Protein AF-A0A1A8QWK3-F1 (afdb_monomer_lite)

Sequence (275 aa):
VEDLAVSRFWVSVSPICPQGSTRKDQSCSGVQPGQTVHFNITIGQHACSDDGKDNDVVVLVHPVGYNESTVVRVHSKCGCKCRPTGRCNEDVQSPCSSQELRPDHGHLKDLNIDPNRSCRADGWNVDCSSRGVCECGKCVCEQSRLGLIFGKYCEMDDFSCPYNRELLCGGHGVCVSGECVCQEGWTGESCGCPTSPTTCQSPDGFICSGQGKCVCGKCVCDDPQHSGEFCEGCRICQIKREICKNVDCSHSLKGAEHCNITCAQLVGPIEDLSA

Secondary structure (DSSP, 8-state):
---TTGGGEEEEEEEE-TT--BSTTS-B-SPPTT---EEEEEEEE----TT---EEEEEEE--TT-S--EEEEEEE-------TTT--S---S-S---------S---S-----TTGGGS-TT--SGGGGSEEEETTEEEE---SSS-EESTTS-EESS-SPEETTEEGGGSEEEETTEEEEPTTEESTTS-EES-GGGGB-TTS-BGGGSEEEETTEEEESSTTEESTTS-EEHHHHHHHHHTTS-----------------------------

pLDDT: mean 71.94, std 19.48, range [28.83, 94.5]

Foldseek 3Di:
DPDPVPVFKDKDKAKDFPVPADDQRHDHPDDDPPDDIDIDIDMDGPDDDPVQQWDKDWDWADDPPDPDIDIDIDTDHRDDDDDPVPPDVDDPDDADPDPPPDDDDDDDPDDPPPQQPLQADVPGPDGLVVQADQGRSFTDGDDDPQFDQDDRSSQATFRQEDADPNHQLLVAFTRDRRFTDGHPQFDDRSSQAGPDLVLQQDPVRDRLCVQADQTSSFTDGPDPQFDDRSSPDHPVVVVVVVVVVPPDPDDDDDDDDDPPDPPDDPDDDDDDDDD

Radius of gyration: 32.73 Å; chains: 1; bounding box: 78×47×99 Å

InterPro domains:
  IPR013111 Epidermal growth factor-like domain, extracellular [PF07974] (200-231)
  IPR015812 Integrin beta subunit [PTHR10082] (7-267)
  IPR032695 Integrin domain superfamily [SSF69179] (22-84)
  IPR057073 Integrin beta, epidermal growth factor-like domain 2 [PF23105] (116-155)
  IPR057243 Integrins beta, I-EGF domain, conserved site [PS00243] (208-221)

Organism: NCBI:txid451742

Structure (mmCIF, N/CA/C/O backbone):
data_AF-A0A1A8QWK3-F1
#
_entry.id   AF-A0A1A8QWK3-F1
#
loop_
_atom_site.group_PDB
_atom_site.id
_atom_site.type_symbol
_atom_site.label_atom_id
_atom_site.label_alt_id
_atom_site.label_comp_id
_atom_site.label_asym_id
_atom_site.label_entity_id
_atom_site.label_seq_id
_atom_site.pdbx_PDB_ins_code
_atom_site.Cartn_x
_atom_site.Cartn_y
_atom_site.Cartn_z
_atom_site.occupancy
_atom_site.B_iso_or_equiv
_atom_site.auth_seq_id
_atom_site.auth_comp_id
_atom_site.auth_asym_id
_atom_site.auth_atom_id
_atom_site.pdbx_PDB_model_num
ATOM 1 N N . VAL A 1 1 ? -10.747 -22.000 -12.689 1.00 34.78 1 VAL A N 1
ATOM 2 C CA . VAL A 1 1 ? -9.913 -21.109 -13.518 1.00 34.78 1 VAL A CA 1
ATOM 3 C C . VAL A 1 1 ? -9.959 -19.774 -12.817 1.00 34.78 1 VAL A C 1
ATOM 5 O O . VAL A 1 1 ? -10.930 -19.052 -12.983 1.00 34.78 1 VAL A O 1
ATOM 8 N N . GLU A 1 2 ? -9.035 -19.551 -11.885 1.00 36.34 2 GLU A N 1
ATOM 9 C CA . GLU A 1 2 ? -8.863 -18.212 -11.323 1.00 36.34 2 GLU A CA 1
ATOM 10 C C . GLU A 1 2 ? -8.407 -17.328 -12.474 1.00 36.34 2 GLU A C 1
ATOM 12 O O . GLU A 1 2 ? -7.471 -17.663 -13.201 1.00 36.34 2 GLU A O 1
ATOM 17 N N . ASP A 1 3 ? -9.182 -16.287 -12.732 1.00 45.19 3 ASP A N 1
ATOM 18 C CA . ASP A 1 3 ? -8.982 -15.425 -13.878 1.00 45.19 3 ASP A CA 1
ATOM 19 C C . ASP A 1 3 ? -7.687 -14.633 -13.637 1.00 45.19 3 ASP A C 1
ATOM 21 O O . ASP A 1 3 ? -7.650 -13.736 -12.797 1.00 45.19 3 ASP A O 1
ATOM 25 N N . LEU A 1 4 ? -6.599 -15.007 -14.322 1.00 51.69 4 LEU A N 1
ATOM 26 C CA . LEU A 1 4 ? -5.262 -14.389 -14.231 1.00 51.69 4 LEU A CA 1
ATOM 27 C C . LEU A 1 4 ? -5.286 -12.869 -14.492 1.00 51.69 4 LEU A C 1
ATOM 29 O O . LEU A 1 4 ? -4.315 -12.166 -14.223 1.00 51.69 4 LEU A O 1
ATOM 33 N N . ALA A 1 5 ? -6.392 -12.332 -15.015 1.00 54.59 5 ALA A N 1
ATOM 34 C CA . ALA A 1 5 ? -6.620 -10.898 -15.089 1.00 54.59 5 ALA A CA 1
ATOM 35 C C . ALA A 1 5 ? -6.846 -10.260 -13.705 1.00 54.59 5 ALA A C 1
ATOM 37 O O . ALA A 1 5 ? -6.374 -9.150 -13.483 1.00 54.59 5 ALA A O 1
ATOM 38 N N . VAL A 1 6 ? -7.505 -10.940 -12.763 1.00 59.34 6 VAL A N 1
ATOM 39 C CA . VAL A 1 6 ? -7.885 -10.385 -11.449 1.00 59.34 6 VAL A CA 1
ATOM 40 C C . VAL A 1 6 ? -6.666 -10.100 -10.576 1.00 59.34 6 VAL A C 1
ATOM 42 O O . VAL A 1 6 ? -6.682 -9.145 -9.811 1.00 59.34 6 VAL A O 1
ATOM 45 N N . SER A 1 7 ? -5.576 -10.854 -10.725 1.00 64.56 7 SER A N 1
ATOM 46 C CA . SER A 1 7 ? -4.354 -10.613 -9.953 1.00 64.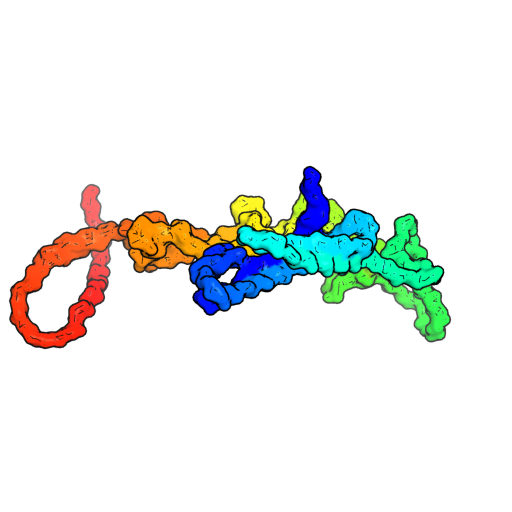56 7 SER A CA 1
ATOM 47 C C . SER A 1 7 ? -3.582 -9.370 -10.396 1.00 64.56 7 SER A C 1
ATOM 49 O O . SER A 1 7 ? -2.762 -8.905 -9.618 1.00 64.56 7 SER A O 1
ATOM 51 N N . ARG A 1 8 ? -3.820 -8.817 -11.599 1.00 79.81 8 ARG A N 1
ATOM 52 C CA . ARG A 1 8 ? -3.094 -7.647 -12.155 1.00 79.81 8 ARG A CA 1
ATOM 53 C C . ARG A 1 8 ? -3.746 -6.300 -11.849 1.00 79.81 8 ARG A C 1
ATOM 55 O O . ARG A 1 8 ? -3.124 -5.250 -12.037 1.00 79.81 8 ARG A O 1
ATOM 62 N N . PHE A 1 9 ? -4.999 -6.329 -11.410 1.00 83.00 9 PHE A N 1
ATOM 63 C CA . PHE A 1 9 ? -5.781 -5.145 -11.092 1.00 83.00 9 PHE A CA 1
ATOM 64 C C . PHE A 1 9 ? -6.227 -5.202 -9.640 1.00 83.00 9 PHE A C 1
ATOM 66 O O . PHE A 1 9 ? -6.522 -6.264 -9.105 1.00 83.00 9 PHE A O 1
ATOM 73 N N . TRP A 1 10 ? -6.317 -4.042 -9.008 1.00 84.31 10 TRP A N 1
ATOM 74 C CA . TRP A 1 10 ? -6.997 -3.897 -7.733 1.00 84.31 10 TRP A CA 1
ATOM 75 C C . TRP A 1 10 ? -8.212 -2.997 -7.924 1.00 84.31 10 TRP A C 1
ATOM 77 O O . TRP A 1 10 ? -8.216 -2.085 -8.756 1.00 84.31 10 TRP A O 1
ATOM 87 N N . VAL A 1 11 ? -9.260 -3.278 -7.158 1.00 84.62 11 VAL A N 1
ATOM 88 C CA . VAL A 1 11 ? -10.509 -2.523 -7.189 1.00 84.62 11 VAL A CA 1
ATOM 89 C C . VAL A 1 11 ? -10.830 -2.097 -5.768 1.00 84.62 11 VAL A C 1
ATOM 91 O O . VAL A 1 11 ? -10.865 -2.928 -4.865 1.00 84.62 11 VAL A O 1
ATOM 94 N N . SER A 1 12 ? -11.074 -0.806 -5.578 1.00 82.56 12 SER A N 1
ATOM 95 C CA . SER A 1 12 ? -11.652 -0.266 -4.351 1.00 82.56 12 SER A CA 1
ATOM 96 C C . SER A 1 12 ? -13.010 0.342 -4.663 1.00 82.56 12 SER A C 1
ATOM 98 O O . SER A 1 12 ? -13.176 1.026 -5.676 1.00 82.56 12 SER A O 1
ATOM 100 N N . VAL A 1 13 ? -13.990 0.061 -3.809 1.00 83.44 13 VAL A N 1
ATOM 101 C CA . VAL A 1 13 ? -15.362 0.550 -3.940 1.00 83.44 13 VAL A CA 1
ATOM 102 C C . VAL A 1 13 ? -15.727 1.262 -2.652 1.00 83.44 13 VAL A C 1
ATOM 104 O O . VAL A 1 13 ? -15.729 0.642 -1.595 1.00 83.44 13 VAL A O 1
ATOM 107 N N . SER A 1 14 ? -16.080 2.539 -2.756 1.00 80.44 14 SER A N 1
ATOM 108 C CA . SER A 1 14 ? -16.503 3.359 -1.623 1.00 80.44 14 SER A CA 1
ATOM 109 C C . SER A 1 14 ? -17.935 3.858 -1.848 1.00 80.44 14 SER A C 1
ATOM 111 O O . SER A 1 14 ? -18.186 4.591 -2.812 1.00 80.44 14 SER A O 1
ATOM 113 N N . PRO A 1 15 ? -18.905 3.474 -1.004 1.00 83.69 15 PRO A N 1
ATOM 114 C CA . PRO A 1 15 ? -20.284 3.913 -1.107 1.00 83.69 15 PRO A CA 1
ATOM 115 C C . PRO A 1 15 ? -20.446 5.339 -0.569 1.00 83.69 15 PRO A C 1
ATOM 117 O O . PRO A 1 15 ? -19.891 5.716 0.460 1.00 83.69 15 PRO A O 1
ATOM 120 N N . ILE A 1 16 ? -21.276 6.123 -1.243 1.00 83.75 16 ILE A N 1
ATOM 121 C CA . ILE A 1 16 ? -21.692 7.465 -0.848 1.00 83.75 16 ILE A CA 1
ATOM 122 C C . ILE A 1 16 ? -23.183 7.381 -0.528 1.00 83.75 16 ILE A C 1
ATOM 124 O O . ILE A 1 16 ? -24.042 7.373 -1.416 1.00 83.75 16 ILE A O 1
ATOM 128 N N . CYS A 1 17 ? -23.475 7.263 0.766 1.00 82.56 17 CYS A N 1
ATOM 129 C CA . CYS A 1 17 ? -24.825 7.061 1.277 1.00 82.56 17 CYS A CA 1
ATOM 130 C C . CYS A 1 17 ? -25.502 8.404 1.608 1.00 82.56 17 CYS A C 1
ATOM 132 O O . CYS A 1 17 ? -24.861 9.282 2.187 1.00 82.56 17 CYS A O 1
ATOM 134 N N . PRO A 1 18 ? -26.812 8.558 1.354 1.00 74.06 18 PRO A N 1
ATOM 135 C CA . PRO A 1 18 ? -27.537 9.817 1.562 1.00 74.06 18 PRO A CA 1
ATOM 136 C C . PRO A 1 18 ? -27.606 10.286 3.028 1.00 74.06 18 PRO A C 1
ATOM 138 O O . PRO A 1 18 ? -27.809 11.469 3.276 1.00 74.06 18 PRO A O 1
ATOM 141 N N . GLN A 1 19 ? -27.438 9.381 3.999 1.00 71.06 19 GLN A N 1
ATOM 142 C CA . GLN A 1 19 ? -27.455 9.682 5.442 1.00 71.06 19 GLN A CA 1
ATOM 143 C C . GLN A 1 19 ? -26.095 9.427 6.119 1.00 71.06 19 GLN A C 1
ATOM 145 O O . GLN A 1 19 ? -26.010 9.426 7.343 1.00 71.06 19 GLN A O 1
ATOM 150 N N . GLY A 1 20 ? -25.037 9.166 5.339 1.00 65.69 20 GLY A N 1
ATOM 151 C CA . GLY A 1 20 ? -23.699 8.851 5.860 1.00 65.69 20 GLY A CA 1
ATOM 152 C C . GLY A 1 20 ? -23.573 7.497 6.576 1.00 65.69 20 GLY A C 1
ATOM 153 O O . GLY A 1 20 ? -22.513 7.195 7.113 1.00 65.69 20 GLY A O 1
ATOM 154 N N . SER A 1 21 ? -24.622 6.667 6.592 1.00 60.34 21 SER A N 1
ATOM 155 C CA . SER A 1 21 ? -24.620 5.349 7.232 1.00 60.34 21 SER A CA 1
ATOM 156 C C . SER A 1 21 ? -23.933 4.293 6.358 1.00 60.34 21 SER A C 1
ATOM 158 O O . SER A 1 21 ? -24.564 3.635 5.525 1.00 60.34 21 SER A O 1
ATOM 160 N N . THR A 1 22 ? -22.632 4.094 6.568 1.00 62.44 22 THR A N 1
ATOM 161 C CA . THR A 1 22 ? -21.882 2.968 5.998 1.00 62.44 22 THR A CA 1
ATOM 162 C C . THR A 1 22 ? -21.789 1.832 7.015 1.00 62.44 22 THR A C 1
ATOM 164 O O . THR A 1 22 ? -21.583 2.038 8.211 1.00 62.44 22 THR A O 1
ATOM 167 N N . ARG A 1 23 ? -21.967 0.589 6.559 1.00 54.66 23 ARG A N 1
ATOM 168 C CA . ARG A 1 23 ? -21.657 -0.598 7.365 1.00 54.66 23 ARG A CA 1
ATOM 169 C C . ARG A 1 23 ? -20.429 -1.243 6.731 1.00 54.66 23 ARG A C 1
ATOM 171 O O . ARG A 1 23 ? -20.568 -1.934 5.726 1.00 54.66 23 ARG A O 1
ATOM 178 N N . LYS A 1 24 ? -19.247 -0.995 7.312 1.00 55.09 24 LYS A N 1
ATOM 179 C CA . LYS A 1 24 ? -17.948 -1.513 6.835 1.00 55.09 24 LYS A CA 1
ATOM 180 C C . LYS A 1 24 ? -17.607 -1.097 5.391 1.00 55.09 24 LYS A C 1
ATOM 182 O O . LYS A 1 24 ? -17.360 -1.968 4.565 1.00 55.09 24 LYS A O 1
ATOM 187 N N . ASP A 1 25 ? -17.720 0.196 5.086 1.00 62.72 25 ASP A N 1
ATOM 188 C CA . ASP A 1 25 ? -17.178 0.892 3.897 1.00 62.72 25 ASP A CA 1
ATOM 189 C C . ASP A 1 25 ? -17.432 0.315 2.488 1.00 62.72 25 ASP A C 1
ATOM 191 O O . ASP A 1 25 ? -16.955 0.863 1.506 1.00 62.72 25 ASP A O 1
ATOM 195 N N . GLN A 1 26 ? -18.273 -0.714 2.340 1.00 66.00 26 GLN A N 1
ATOM 196 C CA . GLN A 1 26 ? -18.646 -1.312 1.047 1.00 66.00 26 GLN A CA 1
ATOM 197 C C . GLN A 1 26 ? -20.165 -1.347 0.810 1.00 66.00 26 GLN A C 1
ATOM 199 O O . GLN A 1 26 ? -20.623 -1.754 -0.256 1.00 66.00 26 GLN A O 1
ATOM 204 N N . SER A 1 27 ? -20.982 -0.935 1.790 1.00 74.19 27 SER A N 1
ATOM 205 C CA . SER A 1 27 ? -22.446 -0.946 1.664 1.00 74.19 27 SER A CA 1
ATOM 206 C C . SER A 1 27 ? -23.142 0.162 2.462 1.00 74.19 27 SER A C 1
ATOM 208 O O . SER A 1 27 ? -22.683 0.555 3.539 1.00 74.19 27 SER A O 1
ATOM 210 N N . CYS A 1 28 ? -24.282 0.632 1.944 1.00 78.69 28 CYS A N 1
ATOM 211 C CA . CYS A 1 28 ? -25.190 1.549 2.637 1.00 78.69 28 CYS A CA 1
ATOM 212 C C . CYS A 1 28 ? -26.298 0.779 3.361 1.00 78.69 28 CYS A C 1
ATOM 214 O O . CYS A 1 28 ? -26.878 -0.152 2.800 1.00 78.69 28 CYS A O 1
ATOM 216 N N . SER A 1 29 ? -26.644 1.199 4.579 1.00 79.62 29 SER A N 1
ATOM 217 C CA . SER A 1 29 ? -27.769 0.645 5.343 1.00 79.62 29 SER A CA 1
ATOM 218 C C . SER A 1 29 ? -28.874 1.685 5.555 1.00 79.62 29 SER A C 1
ATOM 220 O O . SER A 1 29 ? -28.605 2.881 5.650 1.00 79.62 29 SER A O 1
ATOM 222 N N . GLY A 1 30 ? -30.131 1.227 5.625 1.00 77.25 30 GLY A N 1
ATOM 223 C CA . GLY A 1 30 ? -31.287 2.087 5.929 1.00 77.25 30 GLY A CA 1
ATOM 224 C C . GLY A 1 30 ? -31.838 2.911 4.757 1.00 77.25 30 GLY A C 1
ATOM 225 O O . GLY A 1 30 ? -32.648 3.808 4.984 1.00 77.25 30 GLY A O 1
ATOM 226 N N . VAL A 1 31 ? -31.431 2.602 3.521 1.00 80.56 31 VAL A N 1
ATOM 227 C CA . VAL A 1 31 ? -31.876 3.300 2.304 1.00 80.56 31 VAL A CA 1
ATOM 228 C C . VAL A 1 31 ? -33.383 3.107 2.095 1.00 80.56 31 VAL A C 1
ATOM 230 O O . VAL A 1 31 ? -33.872 1.980 2.036 1.00 80.56 31 VAL A O 1
ATOM 233 N N . GLN A 1 32 ? -34.117 4.214 1.993 1.00 83.88 32 GLN A N 1
ATOM 234 C CA . GLN A 1 32 ? -35.563 4.249 1.767 1.00 83.88 32 GLN A CA 1
ATOM 235 C C . GLN A 1 32 ? -35.899 4.295 0.264 1.00 83.88 32 GLN A C 1
ATOM 237 O O . GLN A 1 32 ? -35.086 4.776 -0.532 1.00 83.88 32 GLN A O 1
ATOM 242 N N . PRO A 1 33 ? -37.104 3.858 -0.153 1.00 82.06 33 PRO A N 1
ATOM 243 C CA . PRO A 1 33 ? -37.553 3.986 -1.539 1.00 82.06 33 PRO A CA 1
ATOM 244 C C . PRO A 1 33 ? -37.475 5.439 -2.037 1.00 82.06 33 PRO A C 1
ATOM 246 O O . PRO A 1 33 ? -37.944 6.356 -1.366 1.00 82.06 33 PRO A O 1
ATOM 249 N N . GLY A 1 34 ? -36.884 5.649 -3.217 1.00 81.94 34 GLY A N 1
ATOM 250 C CA . GLY A 1 34 ? -36.697 6.977 -3.821 1.00 81.94 34 GLY A CA 1
ATOM 251 C C . GLY A 1 34 ? -35.397 7.695 -3.435 1.00 81.94 34 GLY A C 1
ATOM 252 O O . GLY A 1 34 ? -35.139 8.781 -3.947 1.00 81.94 34 GLY A O 1
ATOM 253 N N . GLN A 1 35 ? -34.565 7.106 -2.570 1.00 83.75 35 GLN A N 1
ATOM 254 C CA . GLN A 1 35 ? -33.219 7.605 -2.288 1.00 83.75 35 GLN A CA 1
ATOM 255 C C . GLN A 1 35 ? -32.187 7.022 -3.263 1.00 83.75 35 GLN A C 1
ATOM 257 O O . GLN A 1 35 ? -32.230 5.838 -3.592 1.00 83.75 35 GLN A O 1
ATOM 262 N N . THR A 1 36 ? -31.222 7.847 -3.674 1.00 83.06 36 THR A N 1
ATOM 263 C CA . THR A 1 36 ? -30.118 7.442 -4.556 1.00 83.06 36 THR A CA 1
ATOM 264 C C . THR A 1 36 ? -28.851 7.196 -3.744 1.00 83.06 36 THR A C 1
ATOM 266 O O . THR A 1 36 ? -28.500 7.989 -2.870 1.00 83.06 36 THR A O 1
ATOM 269 N N . VAL A 1 37 ? -28.150 6.108 -4.057 1.00 83.94 37 VAL A N 1
ATOM 270 C CA . VAL A 1 37 ? -26.817 5.791 -3.531 1.00 83.94 37 VAL A CA 1
ATOM 271 C C . VAL A 1 37 ? -25.815 5.910 -4.670 1.00 83.94 37 VAL A C 1
ATOM 273 O O . VAL A 1 37 ? -26.069 5.412 -5.766 1.00 83.94 37 VAL A O 1
ATOM 276 N N . HIS A 1 38 ? -24.675 6.546 -4.411 1.00 84.88 38 HIS A N 1
ATOM 277 C CA . HIS A 1 38 ? -23.567 6.595 -5.363 1.00 84.88 38 HIS A CA 1
ATOM 278 C C . HIS A 1 38 ? -22.435 5.680 -4.898 1.00 84.88 38 HIS A C 1
ATOM 280 O O . HIS A 1 38 ? -22.271 5.448 -3.705 1.00 84.88 38 HIS A O 1
ATOM 286 N N . PHE A 1 39 ? -21.646 5.165 -5.834 1.00 83.88 39 PHE A N 1
ATOM 287 C CA . PHE A 1 39 ? -20.463 4.363 -5.535 1.00 83.88 39 PHE A CA 1
ATOM 288 C C . PHE A 1 39 ? -19.277 4.963 -6.281 1.00 83.88 39 PHE A C 1
ATOM 290 O O . PHE A 1 39 ? -19.326 5.110 -7.502 1.00 83.88 39 PHE A O 1
ATOM 297 N N . ASN A 1 40 ? -18.216 5.296 -5.552 1.00 83.88 40 ASN A N 1
ATOM 298 C CA . ASN A 1 40 ? -16.922 5.602 -6.140 1.00 83.88 40 ASN A CA 1
ATOM 299 C C . ASN A 1 40 ? -16.179 4.291 -6.354 1.00 83.88 40 ASN A C 1
ATOM 301 O O . ASN A 1 40 ? -15.945 3.548 -5.406 1.00 83.88 40 ASN A O 1
ATOM 305 N N . ILE A 1 41 ? -15.826 4.009 -7.603 1.00 85.56 41 ILE A N 1
ATOM 306 C CA . ILE A 1 41 ? -15.111 2.794 -7.980 1.00 85.56 41 ILE A CA 1
ATOM 307 C C . ILE A 1 41 ? -13.751 3.218 -8.516 1.00 85.56 41 ILE A C 1
ATOM 309 O O . ILE A 1 41 ? -13.666 3.878 -9.551 1.00 85.56 41 ILE A O 1
ATOM 313 N N . THR A 1 42 ? -12.698 2.831 -7.807 1.00 82.75 42 THR A N 1
ATOM 314 C CA . THR A 1 42 ? -11.310 3.078 -8.193 1.00 82.75 42 THR A CA 1
ATOM 315 C C . THR A 1 42 ? -10.709 1.773 -8.678 1.00 82.75 42 THR A C 1
ATOM 317 O O . THR A 1 42 ? -10.694 0.784 -7.947 1.00 82.75 42 THR A O 1
ATOM 320 N N . ILE A 1 43 ? -10.221 1.767 -9.915 1.00 87.06 43 ILE A N 1
ATOM 321 C CA . ILE A 1 43 ? -9.585 0.605 -10.534 1.00 87.06 43 ILE A CA 1
ATOM 322 C C . ILE A 1 43 ? -8.136 0.982 -10.812 1.00 87.06 43 ILE A C 1
ATOM 324 O O . ILE A 1 43 ? -7.881 1.938 -11.546 1.00 87.06 43 ILE A O 1
ATOM 328 N N . GLY A 1 44 ? -7.198 0.243 -10.231 1.00 84.56 44 GLY A N 1
ATOM 329 C CA . GLY A 1 44 ? -5.772 0.414 -10.479 1.00 84.56 44 GLY A CA 1
ATOM 330 C C . GLY A 1 44 ? -5.162 -0.833 -11.104 1.00 84.56 44 GLY A C 1
ATOM 331 O O . GLY A 1 44 ? -5.575 -1.953 -10.816 1.00 84.56 44 GLY A O 1
ATOM 332 N N . GLN A 1 45 ? -4.170 -0.636 -11.966 1.00 85.44 45 GLN A N 1
ATOM 333 C CA . GLN A 1 45 ? -3.381 -1.700 -12.581 1.00 85.44 45 GLN A CA 1
ATOM 334 C C . GLN A 1 45 ? -1.971 -1.646 -11.998 1.00 85.44 45 GLN A C 1
ATOM 336 O O . GLN A 1 45 ? -1.333 -0.599 -12.079 1.00 85.44 45 GLN A O 1
ATOM 341 N N . HIS A 1 46 ? -1.482 -2.745 -11.424 1.00 81.81 46 HIS A N 1
ATOM 342 C CA . HIS A 1 46 ? -0.108 -2.802 -10.901 1.00 81.81 46 HIS A CA 1
ATOM 343 C C . HIS A 1 46 ? 0.850 -3.576 -11.817 1.00 81.81 46 HIS A C 1
ATOM 345 O O . HIS A 1 46 ? 2.053 -3.344 -11.758 1.00 81.81 46 HIS A O 1
ATOM 351 N N . ALA A 1 47 ? 0.326 -4.410 -12.725 1.00 76.62 47 ALA A N 1
ATOM 352 C CA . ALA A 1 47 ? 1.131 -5.179 -13.672 1.00 76.62 47 ALA A CA 1
ATOM 353 C C . ALA A 1 47 ? 0.503 -5.269 -15.076 1.00 76.62 47 ALA A C 1
ATOM 355 O O . ALA A 1 47 ? -0.721 -5.297 -15.262 1.00 76.62 47 ALA A O 1
ATOM 356 N N . CYS A 1 48 ? 1.360 -5.339 -16.093 1.00 80.31 48 CYS A N 1
ATOM 357 C CA . CYS A 1 48 ? 0.974 -5.651 -17.469 1.00 80.31 48 CYS A CA 1
ATOM 358 C C . CYS A 1 48 ? 0.765 -7.160 -17.661 1.00 80.31 48 CYS A C 1
ATOM 360 O O . CYS A 1 48 ? 1.153 -7.960 -16.818 1.00 80.31 48 CYS A O 1
ATOM 362 N N . SER A 1 49 ? 0.084 -7.549 -18.742 1.00 73.12 49 SER A N 1
ATOM 363 C CA . SER A 1 49 ? -0.035 -8.967 -19.115 1.00 73.12 49 SER A CA 1
ATOM 364 C C . SER A 1 49 ? 1.341 -9.536 -19.461 1.00 73.12 49 SER A C 1
ATOM 366 O O . SER A 1 49 ? 2.164 -8.791 -19.992 1.00 73.12 49 SER A O 1
ATOM 368 N N . ASP A 1 50 ? 1.554 -10.837 -19.255 1.00 68.06 50 ASP A N 1
ATOM 369 C CA . ASP A 1 50 ? 2.839 -11.509 -19.525 1.00 68.06 50 ASP A CA 1
ATOM 370 C C . ASP A 1 50 ? 3.337 -11.312 -20.969 1.00 68.06 50 ASP A C 1
ATOM 372 O O . ASP A 1 50 ? 4.535 -11.255 -21.223 1.00 68.06 50 ASP A O 1
ATOM 376 N N . ASP A 1 51 ? 2.416 -11.115 -21.918 1.00 67.25 51 ASP A N 1
ATOM 377 C CA . ASP A 1 51 ? 2.733 -10.850 -23.325 1.00 67.25 51 ASP A CA 1
ATOM 378 C C . ASP A 1 51 ? 3.182 -9.403 -23.616 1.00 67.25 51 ASP A C 1
ATOM 380 O O . ASP A 1 51 ? 3.442 -9.066 -24.772 1.00 67.25 51 ASP A O 1
ATOM 384 N N . GLY A 1 52 ? 3.187 -8.508 -22.619 1.00 64.88 52 GLY A N 1
ATOM 385 C CA . GLY A 1 52 ? 3.610 -7.102 -22.736 1.00 64.88 52 GLY A CA 1
ATOM 386 C C . GLY A 1 52 ? 2.766 -6.230 -23.678 1.00 64.88 52 GLY A C 1
ATOM 387 O O . GLY A 1 52 ? 3.067 -5.057 -23.896 1.00 64.88 52 GLY A O 1
ATOM 388 N N . LYS A 1 53 ? 1.700 -6.783 -24.262 1.00 72.56 53 LYS A N 1
ATOM 389 C CA . LYS A 1 53 ? 0.845 -6.104 -25.239 1.00 72.56 53 LYS A CA 1
ATOM 390 C C . LYS A 1 53 ? -0.252 -5.295 -24.568 1.00 72.56 53 LYS A C 1
ATOM 392 O O . LYS A 1 53 ? -0.721 -5.628 -23.481 1.00 72.56 53 LYS A O 1
ATOM 397 N N . ASP A 1 54 ? -0.694 -4.262 -25.282 1.00 80.44 54 ASP A N 1
ATOM 398 C CA . ASP A 1 54 ? -1.948 -3.584 -24.977 1.00 80.44 54 ASP A CA 1
ATOM 399 C C . ASP A 1 54 ? -3.083 -4.606 -24.947 1.00 80.44 54 ASP A C 1
ATOM 401 O O . ASP A 1 54 ? -3.254 -5.388 -25.888 1.00 80.44 54 ASP A O 1
ATOM 405 N N . ASN A 1 55 ? -3.873 -4.575 -23.885 1.00 81.56 55 ASN A N 1
ATOM 406 C CA . ASN A 1 55 ? -5.069 -5.383 -23.767 1.00 81.56 55 ASN A CA 1
ATOM 407 C C . ASN A 1 55 ? -6.203 -4.582 -23.141 1.00 81.56 55 ASN A C 1
ATOM 409 O O . ASN A 1 55 ? -5.996 -3.670 -22.345 1.00 81.56 55 ASN A O 1
ATOM 413 N N . ASP A 1 56 ? -7.419 -4.946 -23.519 1.00 81.31 56 ASP A N 1
ATOM 414 C CA . ASP A 1 56 ? -8.621 -4.338 -22.980 1.00 81.31 56 ASP A CA 1
ATOM 415 C C . ASP A 1 56 ? -9.237 -5.312 -21.984 1.00 81.31 56 ASP A C 1
ATOM 417 O O . ASP A 1 56 ? -9.482 -6.476 -22.309 1.00 81.31 56 ASP A O 1
ATOM 421 N N . VAL A 1 57 ? -9.486 -4.835 -20.770 1.00 82.19 57 VAL A N 1
ATOM 422 C CA . VAL A 1 57 ? -10.140 -5.605 -19.713 1.00 82.19 57 VAL A CA 1
ATOM 423 C C . VAL A 1 57 ? -11.507 -4.998 -19.443 1.00 82.19 57 VAL A C 1
ATOM 425 O O . VAL A 1 57 ? -11.684 -3.779 -19.433 1.00 82.19 57 VAL A O 1
ATOM 428 N N . VAL A 1 58 ? -12.500 -5.860 -19.249 1.00 81.69 58 VAL A N 1
ATOM 429 C CA . VAL A 1 58 ? -13.874 -5.452 -18.969 1.00 81.69 58 VAL A CA 1
ATOM 430 C C . VAL A 1 58 ? -14.205 -5.813 -17.531 1.00 81.69 58 VAL A C 1
ATOM 432 O O . VAL A 1 58 ? -14.182 -6.984 -17.165 1.00 81.69 58 VAL A O 1
ATOM 435 N N . VAL A 1 59 ? -14.536 -4.807 -16.728 1.00 83.50 59 VAL A N 1
ATOM 436 C CA . VAL A 1 59 ? -14.985 -4.975 -15.347 1.00 83.50 59 VAL A CA 1
ATOM 437 C C . VAL A 1 59 ? -16.501 -4.826 -15.317 1.00 83.50 59 VAL A C 1
ATOM 439 O O . VAL A 1 59 ? -17.044 -3.793 -15.716 1.00 83.50 59 VAL A O 1
ATOM 442 N N . LEU A 1 60 ? -17.189 -5.875 -14.869 1.00 78.44 60 LEU A N 1
ATOM 443 C CA . LEU A 1 60 ? -18.635 -5.866 -14.687 1.00 78.44 60 LEU A CA 1
ATOM 444 C C . LEU A 1 60 ? -18.956 -5.505 -13.236 1.00 78.44 60 LEU A C 1
ATOM 446 O O . LEU A 1 60 ? -18.540 -6.201 -12.314 1.00 78.44 60 LEU A O 1
ATOM 450 N N . VAL A 1 61 ? -19.718 -4.435 -13.041 1.00 82.88 61 VAL A N 1
ATOM 451 C CA . VAL A 1 61 ? -20.174 -3.992 -11.724 1.00 82.88 61 VAL A CA 1
ATOM 452 C C . VAL A 1 61 ? -21.666 -4.265 -11.621 1.00 82.88 61 VAL A C 1
ATOM 454 O O . VAL A 1 61 ? -22.458 -3.666 -12.349 1.00 82.88 61 VAL A O 1
ATOM 457 N N . HIS A 1 62 ? -22.052 -5.156 -10.712 1.00 80.81 62 HIS A N 1
ATOM 458 C CA . HIS A 1 62 ? -23.449 -5.495 -10.459 1.00 80.81 62 HIS A CA 1
ATOM 459 C C . HIS A 1 62 ? -23.809 -5.223 -8.986 1.00 80.81 62 HIS A C 1
ATOM 461 O O . HIS A 1 62 ? -23.152 -5.748 -8.082 1.00 80.81 62 HIS A O 1
ATOM 467 N N . PRO A 1 63 ? -24.848 -4.422 -8.699 1.00 76.75 63 PRO A N 1
ATOM 468 C CA . PRO A 1 63 ? -25.358 -4.289 -7.344 1.00 76.75 63 PRO A CA 1
ATOM 469 C C . PRO A 1 63 ? -26.016 -5.602 -6.911 1.00 76.75 63 PRO A C 1
ATOM 471 O O . PRO A 1 63 ? -26.813 -6.190 -7.643 1.00 76.75 63 PRO A O 1
ATOM 474 N N . VAL A 1 64 ? -25.718 -6.065 -5.699 1.00 76.81 64 VAL A N 1
ATOM 475 C CA . VAL A 1 64 ? -26.357 -7.268 -5.151 1.00 76.81 64 VAL A CA 1
ATOM 476 C C . VAL A 1 64 ? -27.861 -7.019 -4.995 1.00 76.81 64 VAL A C 1
ATOM 478 O O . VAL A 1 64 ? -28.271 -6.054 -4.354 1.00 76.81 64 VAL A O 1
ATOM 481 N N . GLY A 1 65 ? -28.683 -7.898 -5.574 1.00 71.31 65 GLY A N 1
ATOM 482 C CA . GLY A 1 65 ? -30.147 -7.805 -5.513 1.00 71.31 65 GLY A CA 1
ATOM 483 C C . GLY A 1 65 ? -30.802 -7.024 -6.657 1.00 71.31 65 GLY A C 1
ATOM 484 O O . GLY A 1 65 ? -32.026 -6.929 -6.682 1.00 71.31 65 GLY A O 1
ATOM 485 N N . TYR A 1 66 ? -30.020 -6.520 -7.615 1.00 75.31 66 TYR A N 1
ATOM 486 C CA . TYR A 1 66 ? -30.515 -5.907 -8.848 1.00 75.31 66 TYR A CA 1
ATOM 487 C C . TYR A 1 66 ? -30.060 -6.720 -10.064 1.00 75.31 66 TYR A C 1
ATOM 489 O O . TYR A 1 66 ? -29.037 -7.399 -10.031 1.00 75.31 66 TYR A O 1
ATOM 497 N N . ASN A 1 67 ? -30.844 -6.669 -11.139 1.00 75.25 67 ASN A N 1
ATOM 498 C CA . ASN A 1 67 ? -30.525 -7.317 -12.416 1.00 75.25 67 ASN A CA 1
ATOM 499 C C . ASN A 1 67 ? -29.790 -6.385 -13.394 1.00 75.25 67 ASN A C 1
ATOM 501 O O . ASN A 1 67 ? -29.392 -6.818 -14.473 1.00 75.25 67 ASN A O 1
ATOM 505 N N . GLU A 1 68 ? -29.626 -5.114 -13.033 1.00 75.44 68 GLU A N 1
ATOM 506 C CA . GLU A 1 68 ? -28.876 -4.137 -13.812 1.00 75.44 68 GLU A CA 1
ATOM 507 C C . GLU A 1 68 ? -27.375 -4.275 -13.545 1.00 75.44 68 GLU A C 1
ATOM 509 O O . GLU A 1 68 ? -26.934 -4.650 -12.458 1.00 75.44 68 GLU A O 1
ATOM 514 N N . SER A 1 69 ? -26.559 -4.001 -14.558 1.00 78.50 69 SER A N 1
ATOM 515 C CA . SER A 1 69 ? -25.103 -4.080 -14.457 1.00 78.50 69 SER A CA 1
ATOM 516 C C . SER A 1 69 ? -24.460 -2.969 -15.266 1.00 78.50 69 SER A C 1
ATOM 518 O O . SER A 1 69 ? -24.902 -2.649 -16.370 1.00 78.50 69 SER A O 1
ATOM 520 N N . THR A 1 70 ? -23.380 -2.418 -14.728 1.00 79.88 70 THR A N 1
ATOM 521 C CA . THR A 1 70 ? -22.564 -1.402 -15.387 1.00 79.88 70 THR A CA 1
ATOM 522 C C . THR A 1 70 ? -21.276 -2.036 -15.887 1.00 79.88 70 THR A C 1
ATOM 524 O O . THR A 1 70 ? -20.634 -2.816 -15.185 1.00 79.88 70 THR A O 1
ATOM 527 N N . VAL A 1 71 ? -20.884 -1.691 -17.111 1.00 82.44 71 VAL A N 1
ATOM 528 C CA . VAL A 1 71 ? -19.674 -2.205 -17.757 1.00 82.44 71 VAL A CA 1
ATOM 529 C C . VAL A 1 71 ? -18.609 -1.115 -17.762 1.00 82.44 71 VAL A C 1
ATOM 531 O O . VAL A 1 71 ? -18.803 -0.071 -18.384 1.00 82.44 71 VAL A O 1
ATOM 534 N N . VAL A 1 72 ? -17.467 -1.367 -17.127 1.00 83.81 72 VAL A N 1
ATOM 535 C CA . VAL A 1 72 ? -16.295 -0.486 -17.176 1.00 83.81 72 VAL A CA 1
ATOM 536 C C . VAL A 1 72 ? -15.251 -1.109 -18.099 1.00 83.81 72 VAL A C 1
ATOM 538 O O . VAL A 1 72 ? -14.788 -2.223 -17.867 1.00 83.81 72 VAL A O 1
ATOM 541 N N . ARG A 1 73 ? -14.891 -0.402 -19.175 1.00 83.56 73 ARG A N 1
ATOM 542 C CA . ARG A 1 73 ? -13.849 -0.833 -20.119 1.00 83.56 73 ARG A CA 1
ATOM 543 C C . ARG A 1 73 ? -12.533 -0.156 -19.761 1.00 83.56 73 ARG A C 1
ATOM 545 O O . ARG A 1 73 ? -12.442 1.067 -19.807 1.00 83.56 73 ARG A O 1
ATOM 552 N N . VAL A 1 74 ? -11.534 -0.956 -19.413 1.00 85.69 74 VAL A N 1
ATOM 553 C CA . VAL A 1 74 ? -10.193 -0.501 -19.046 1.00 85.69 74 VAL A CA 1
ATOM 554 C C . VAL A 1 74 ? -9.244 -0.836 -20.188 1.00 85.69 74 VAL A C 1
ATOM 556 O O . VAL A 1 74 ? -9.064 -2.000 -20.532 1.00 85.69 74 VAL A O 1
ATOM 559 N N . HIS A 1 75 ? -8.650 0.196 -20.783 1.00 86.38 75 HIS A N 1
ATOM 560 C CA . HIS A 1 75 ? -7.658 0.056 -21.846 1.00 86.38 75 HIS A CA 1
ATOM 561 C C . HIS A 1 75 ? -6.257 0.070 -21.237 1.00 86.38 75 HIS A C 1
ATOM 563 O O . HIS A 1 75 ? -5.738 1.137 -20.902 1.00 86.38 75 HIS A O 1
ATOM 569 N N . SER A 1 76 ? -5.633 -1.097 -21.106 1.00 82.69 76 SER A N 1
ATOM 570 C CA . SER A 1 76 ? -4.268 -1.202 -20.600 1.00 82.69 76 SER A CA 1
ATOM 571 C C . SER A 1 76 ? -3.278 -0.908 -21.718 1.00 82.69 76 SER A C 1
ATOM 573 O O . SER A 1 76 ? -3.230 -1.595 -22.740 1.00 82.69 76 SER A O 1
ATOM 575 N N . LYS A 1 77 ? -2.487 0.148 -21.522 1.00 81.12 77 LYS A N 1
ATOM 576 C CA . LYS A 1 77 ? -1.414 0.556 -22.429 1.00 81.12 77 LYS A CA 1
ATOM 577 C C . LYS A 1 77 ? -0.079 0.064 -21.898 1.00 81.12 77 LYS A C 1
ATOM 579 O O . LYS A 1 77 ? 0.527 0.708 -21.052 1.00 81.12 77 LYS A O 1
ATOM 584 N N . CYS A 1 78 ? 0.337 -1.090 -22.399 1.00 79.38 78 CYS A N 1
ATOM 585 C CA . CYS A 1 78 ? 1.578 -1.761 -22.022 1.00 79.38 78 CYS A CA 1
ATOM 586 C C . CYS A 1 78 ? 2.588 -1.773 -23.177 1.00 79.38 78 CYS A C 1
ATOM 588 O O . CYS A 1 78 ? 3.793 -1.748 -22.949 1.00 79.38 78 CYS A O 1
ATOM 590 N N . GLY A 1 79 ? 2.102 -1.755 -24.422 1.00 68.44 79 GLY A N 1
ATOM 591 C CA . GLY A 1 79 ? 2.932 -1.769 -25.614 1.00 68.44 79 GLY A CA 1
ATOM 592 C C . GLY A 1 79 ? 3.462 -0.382 -25.980 1.00 68.44 79 GLY A C 1
ATOM 593 O O . GLY A 1 79 ? 2.719 0.596 -26.084 1.00 68.44 79 GLY A O 1
ATOM 594 N N . CYS A 1 80 ? 4.755 -0.307 -26.280 1.00 65.06 80 CYS A N 1
ATOM 595 C CA . CYS A 1 80 ? 5.376 0.881 -26.857 1.00 65.06 80 CYS A CA 1
ATOM 596 C C . CYS A 1 80 ? 5.189 0.895 -28.386 1.00 65.06 80 CYS A C 1
ATOM 598 O O . CYS A 1 80 ? 5.501 -0.076 -29.072 1.00 65.06 80 CYS A O 1
ATOM 600 N N . LYS A 1 81 ? 4.708 2.008 -28.960 1.00 61.66 81 LYS A N 1
ATOM 601 C CA . LYS A 1 81 ? 4.645 2.190 -30.423 1.00 61.66 81 LYS A CA 1
ATOM 602 C C . LYS A 1 81 ? 5.969 2.741 -30.940 1.00 61.66 81 LYS A C 1
ATOM 604 O O . LYS A 1 81 ? 6.298 3.894 -30.673 1.00 61.66 81 LYS A O 1
ATOM 609 N N . CYS A 1 82 ? 6.693 1.959 -31.729 1.00 58.50 82 CYS A N 1
ATOM 610 C CA . CYS A 1 82 ? 7.968 2.384 -32.305 1.00 58.50 82 CYS A CA 1
ATOM 611 C C . CYS A 1 82 ? 7.836 2.744 -33.786 1.00 58.50 82 CYS A C 1
ATOM 613 O O . CYS A 1 82 ? 6.962 2.246 -34.496 1.00 58.50 82 CYS A O 1
ATOM 615 N N . ARG A 1 83 ? 8.716 3.628 -34.266 1.00 46.06 83 ARG A N 1
ATOM 616 C CA . ARG A 1 83 ? 8.740 4.082 -35.667 1.00 46.06 83 ARG A CA 1
ATOM 617 C C . ARG A 1 83 ? 9.265 2.977 -36.611 1.00 46.06 83 ARG A C 1
ATOM 619 O O . ARG A 1 83 ? 10.066 2.156 -36.168 1.00 46.06 83 ARG A O 1
ATOM 626 N N . PRO A 1 84 ? 8.949 3.019 -37.927 1.00 49.09 84 PRO A N 1
ATOM 627 C CA . PRO A 1 84 ? 9.397 2.033 -38.926 1.00 49.09 84 PRO A CA 1
ATOM 628 C C . PRO A 1 84 ? 10.920 1.933 -39.099 1.00 49.09 84 PRO A C 1
ATOM 630 O O . PRO A 1 84 ? 11.403 1.022 -39.755 1.00 49.09 84 PRO A O 1
ATOM 633 N N . THR A 1 85 ? 11.685 2.859 -38.517 1.00 50.25 85 THR A N 1
ATOM 634 C CA . THR A 1 85 ? 13.153 2.819 -38.461 1.00 50.25 85 THR A CA 1
ATOM 635 C C . THR A 1 85 ? 13.697 1.872 -37.385 1.00 50.25 85 THR A C 1
ATOM 637 O O . THR A 1 85 ? 14.885 1.934 -37.095 1.00 50.25 85 THR A O 1
ATOM 640 N N . GLY A 1 86 ? 12.855 1.035 -36.764 1.00 47.69 86 GLY A N 1
AT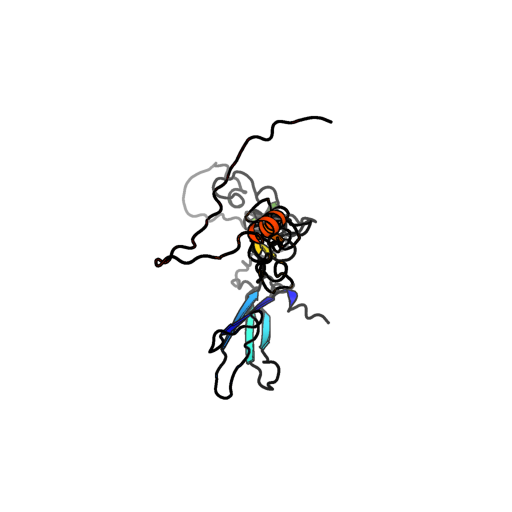OM 641 C CA . GLY A 1 86 ? 13.312 -0.056 -35.900 1.00 47.69 86 GLY A CA 1
ATOM 642 C C . GLY A 1 86 ? 14.072 0.408 -34.658 1.00 47.69 86 GLY A C 1
ATOM 643 O O . GLY A 1 86 ? 15.096 -0.160 -34.317 1.00 47.69 86 GLY A O 1
ATOM 644 N N . ARG A 1 87 ? 13.601 1.460 -33.981 1.00 46.41 87 ARG A N 1
ATOM 645 C CA . ARG A 1 87 ? 14.038 1.753 -32.607 1.00 46.41 87 ARG A CA 1
ATOM 646 C C . ARG A 1 87 ? 12.867 1.533 -31.660 1.00 46.41 87 ARG A C 1
ATOM 648 O O . ARG A 1 87 ? 12.206 2.483 -31.248 1.00 46.41 87 ARG A O 1
ATOM 655 N N . CYS A 1 88 ? 12.580 0.259 -31.409 1.00 47.12 88 CYS A N 1
ATOM 656 C CA . CYS A 1 88 ? 11.947 -0.195 -30.177 1.00 47.12 88 CYS A CA 1
ATOM 657 C C . CYS A 1 88 ? 13.063 -0.597 -29.232 1.00 47.12 88 CYS A C 1
ATOM 659 O O . CYS A 1 88 ? 13.918 -1.378 -29.623 1.00 47.12 88 CYS A O 1
ATOM 661 N N . ASN A 1 89 ? 13.069 -0.076 -28.010 1.00 50.78 89 ASN A N 1
ATOM 662 C CA . ASN A 1 89 ? 14.085 -0.432 -27.027 1.00 50.78 89 ASN A CA 1
ATOM 663 C C . ASN A 1 89 ? 13.679 -1.713 -26.279 1.00 50.78 89 ASN A C 1
ATOM 665 O O . ASN A 1 89 ? 13.471 -1.685 -25.074 1.00 50.78 89 ASN A O 1
ATOM 669 N N . GLU A 1 90 ? 13.500 -2.789 -27.038 1.00 59.19 90 GLU A N 1
ATOM 670 C CA . GLU A 1 90 ? 13.269 -4.167 -26.596 1.00 59.19 90 GLU A CA 1
ATOM 671 C C . GLU A 1 90 ? 13.874 -5.050 -27.699 1.00 59.19 90 GLU A C 1
ATOM 673 O O . GLU A 1 90 ? 13.163 -5.525 -28.580 1.00 59.19 90 GLU A O 1
ATOM 678 N N . ASP A 1 91 ? 15.200 -5.190 -27.718 1.00 43.25 91 ASP A N 1
ATOM 679 C CA . ASP A 1 91 ? 15.861 -6.187 -28.560 1.00 43.25 91 ASP A CA 1
ATOM 680 C C . ASP A 1 91 ? 16.688 -7.111 -27.672 1.00 43.25 91 ASP A C 1
ATOM 682 O O . ASP A 1 91 ? 17.720 -6.740 -27.106 1.00 43.25 91 ASP A O 1
ATOM 686 N N . VAL A 1 92 ? 16.210 -8.351 -27.574 1.00 48.91 92 VAL A N 1
ATOM 687 C CA . VAL A 1 92 ? 16.979 -9.503 -27.113 1.00 48.91 92 VAL A CA 1
ATOM 688 C C . VAL A 1 92 ? 18.010 -9.820 -28.191 1.00 48.91 92 VAL A C 1
ATOM 690 O O . VAL A 1 92 ? 17.811 -10.686 -29.033 1.00 48.91 92 VAL A O 1
ATOM 693 N N . GLN A 1 93 ? 19.121 -9.089 -28.149 1.00 47.19 93 GLN A N 1
ATOM 694 C CA . GLN A 1 93 ? 20.449 -9.586 -28.490 1.00 47.19 93 GLN A CA 1
ATOM 695 C C . GLN A 1 93 ? 21.479 -8.616 -27.884 1.00 47.19 93 GLN A C 1
ATOM 697 O O . GLN A 1 93 ? 21.877 -7.633 -28.508 1.00 47.19 93 GLN A O 1
ATOM 702 N N . SER A 1 94 ? 21.900 -8.837 -26.637 1.00 45.31 94 SER A N 1
ATOM 703 C CA . SER A 1 94 ? 23.020 -8.080 -26.052 1.00 45.31 94 SER A CA 1
ATOM 704 C C . SER A 1 94 ? 24.281 -8.289 -26.917 1.00 45.31 94 SER A C 1
ATOM 706 O O . SER A 1 94 ? 24.439 -9.392 -27.450 1.00 45.31 94 SER A O 1
ATOM 708 N N . PRO A 1 95 ? 25.212 -7.317 -27.059 1.00 46.69 95 PRO A N 1
ATOM 709 C CA . PRO A 1 95 ? 25.437 -6.142 -26.215 1.00 46.69 95 PRO A CA 1
ATOM 710 C C . PRO A 1 95 ? 25.506 -4.816 -27.015 1.00 46.69 95 PRO A C 1
ATOM 712 O O . PRO A 1 95 ? 26.345 -4.629 -27.891 1.00 46.69 95 PRO A O 1
ATOM 715 N N . CYS A 1 96 ? 24.641 -3.860 -26.676 1.00 46.50 96 CYS A N 1
ATOM 716 C CA . CYS A 1 96 ? 24.762 -2.428 -26.988 1.00 46.50 96 CYS A CA 1
ATOM 717 C C . CYS A 1 96 ? 25.115 -2.044 -28.445 1.00 46.50 96 CYS A C 1
ATOM 719 O O . CYS A 1 96 ? 26.130 -1.399 -28.707 1.00 46.50 96 CYS A O 1
ATOM 721 N N . SER A 1 97 ? 24.230 -2.347 -29.401 1.00 49.00 97 SER A N 1
ATOM 722 C CA . SER A 1 97 ? 24.271 -1.732 -30.738 1.00 49.00 97 SER A CA 1
ATOM 723 C C . SER A 1 97 ? 23.397 -0.485 -30.823 1.00 49.00 97 SER A C 1
ATOM 725 O O . SER A 1 97 ? 22.322 -0.485 -31.409 1.00 49.00 97 SER A O 1
ATOM 727 N N . SER A 1 98 ? 23.924 0.624 -30.317 1.00 46.94 98 SER A N 1
ATOM 728 C CA . SER A 1 98 ? 23.877 1.868 -31.083 1.00 46.94 98 SER A CA 1
ATOM 729 C C . SER A 1 98 ? 24.913 2.831 -30.535 1.00 46.94 98 SER A C 1
ATOM 731 O O . SER A 1 98 ? 24.721 3.460 -29.498 1.00 46.94 98 SER A O 1
ATOM 733 N N . GLN A 1 99 ? 26.006 2.953 -31.282 1.00 48.84 99 GLN A N 1
ATOM 734 C CA . GLN A 1 99 ? 26.817 4.155 -31.307 1.00 48.84 99 GLN A CA 1
ATOM 735 C C . GLN A 1 99 ? 25.886 5.373 -31.393 1.00 48.84 99 GLN A C 1
ATOM 737 O O . GLN A 1 99 ? 25.265 5.612 -32.429 1.00 48.84 99 GLN A O 1
ATOM 742 N N . GLU A 1 100 ? 25.818 6.181 -30.340 1.00 42.22 100 GLU A N 1
ATOM 743 C CA . GLU A 1 100 ? 25.559 7.607 -30.512 1.00 42.22 100 GLU A CA 1
ATOM 744 C C . GLU A 1 100 ? 26.891 8.298 -30.821 1.00 42.22 100 GLU A C 1
ATOM 746 O O . GLU A 1 100 ? 27.420 9.076 -30.039 1.00 42.22 100 GLU A O 1
ATOM 751 N N . LEU A 1 101 ? 27.446 8.015 -32.004 1.00 42.06 101 LEU A N 1
ATOM 752 C CA . LEU A 1 101 ? 28.186 9.044 -32.722 1.00 42.06 101 LEU A CA 1
ATOM 753 C C . LEU A 1 101 ? 27.192 9.722 -33.660 1.00 42.06 101 LEU A C 1
ATOM 755 O O . LEU A 1 101 ? 26.932 9.254 -34.767 1.00 42.06 101 LEU A O 1
ATOM 759 N N . ARG A 1 102 ? 26.639 10.852 -33.220 1.00 37.00 102 ARG A N 1
ATOM 760 C CA . ARG A 1 102 ? 26.281 11.907 -34.169 1.00 37.00 102 ARG A CA 1
ATOM 761 C C . ARG A 1 102 ? 27.554 12.708 -34.444 1.00 37.00 102 ARG A C 1
ATOM 763 O O . ARG A 1 102 ? 28.094 13.280 -33.500 1.00 37.00 102 ARG A O 1
ATOM 770 N N . PRO A 1 103 ? 28.050 12.772 -35.690 1.00 47.47 103 PRO A N 1
ATOM 771 C CA . PRO A 1 103 ? 29.047 13.756 -36.049 1.00 47.47 103 PRO A CA 1
ATOM 772 C C . PRO A 1 103 ? 28.301 15.054 -36.345 1.00 47.47 103 PRO A C 1
ATOM 774 O O . PRO A 1 103 ? 27.805 15.245 -37.452 1.00 47.47 103 PRO A O 1
ATOM 777 N N . ASP A 1 104 ? 28.214 15.941 -35.360 1.00 40.97 104 ASP A N 1
ATOM 778 C CA . ASP A 1 104 ? 28.060 17.353 -35.682 1.00 40.97 104 ASP A CA 1
ATOM 779 C C . ASP A 1 104 ? 29.034 18.185 -34.845 1.00 40.97 104 ASP A C 1
ATOM 781 O O . ASP A 1 104 ? 28.861 18.390 -33.650 1.00 40.97 104 ASP A O 1
ATOM 785 N N . HIS A 1 105 ? 30.119 18.562 -35.520 1.00 48.38 105 HIS A N 1
ATOM 786 C CA . HIS A 1 105 ? 30.985 19.706 -35.260 1.00 48.38 105 HIS A CA 1
ATOM 787 C C . HIS A 1 105 ? 31.557 19.902 -33.842 1.00 48.38 105 HIS A C 1
ATOM 789 O O . HIS A 1 105 ? 31.037 20.658 -33.030 1.00 48.38 105 HIS A O 1
ATOM 795 N N . GLY A 1 106 ? 32.790 19.407 -33.673 1.00 43.44 106 GLY A N 1
ATOM 796 C CA . GLY A 1 106 ? 33.853 20.184 -33.024 1.00 43.44 106 GLY A CA 1
ATOM 797 C C . GLY A 1 106 ? 34.267 19.754 -31.614 1.00 43.44 106 GLY A C 1
ATOM 798 O O . GLY A 1 106 ? 33.511 19.883 -30.666 1.00 43.44 106 GLY A O 1
ATOM 799 N N . HIS A 1 107 ? 35.550 19.387 -31.497 1.00 42.25 107 HIS A N 1
ATOM 800 C CA . HIS A 1 107 ? 36.359 19.339 -30.268 1.00 42.25 107 HIS A CA 1
ATOM 801 C C . HIS A 1 107 ? 36.011 18.284 -29.199 1.00 42.25 107 HIS A C 1
ATOM 803 O O . HIS A 1 107 ? 35.225 18.521 -28.293 1.00 42.25 107 HIS A O 1
ATOM 809 N N . LEU A 1 108 ? 36.753 17.169 -29.196 1.00 43.28 108 LEU A N 1
ATOM 810 C CA . LEU A 1 108 ? 37.944 16.960 -28.345 1.00 43.28 108 LEU A CA 1
ATOM 811 C C . LEU A 1 108 ? 38.188 15.444 -28.189 1.00 43.28 108 LEU A C 1
ATOM 813 O O . LEU A 1 108 ? 37.312 14.698 -27.760 1.00 43.28 108 LEU A O 1
ATOM 817 N N . LYS A 1 109 ? 39.387 14.983 -28.557 1.00 50.81 109 LYS A N 1
ATOM 818 C CA . LYS A 1 109 ? 39.899 13.671 -28.142 1.00 50.81 109 LYS A CA 1
ATOM 819 C C . LYS A 1 109 ? 40.131 13.698 -26.624 1.00 50.81 109 LYS A C 1
ATOM 821 O O . LYS A 1 109 ? 40.708 14.664 -26.143 1.00 50.81 109 LYS A O 1
ATOM 826 N N . ASP A 1 110 ? 39.732 12.623 -25.947 1.00 53.97 110 ASP A N 1
ATOM 827 C CA . ASP A 1 110 ? 39.930 12.306 -24.521 1.00 53.97 110 ASP A CA 1
ATOM 828 C C . ASP A 1 110 ? 39.067 13.043 -23.490 1.00 53.97 110 ASP A C 1
ATOM 830 O O . ASP A 1 110 ? 39.465 14.060 -22.935 1.00 53.97 110 ASP A O 1
ATOM 834 N N . LEU A 1 111 ? 37.957 12.406 -23.101 1.00 49.97 111 LEU A N 1
ATOM 835 C CA . LEU A 1 111 ? 37.478 12.376 -21.717 1.00 49.97 111 LEU A CA 1
ATOM 836 C C . LEU A 1 111 ? 36.951 10.956 -21.453 1.00 49.97 111 LEU A C 1
ATOM 838 O O . LEU A 1 111 ? 36.167 10.435 -22.242 1.00 49.97 111 LEU A O 1
ATOM 842 N N . ASN A 1 112 ? 37.395 10.326 -20.363 1.00 54.88 112 ASN A N 1
ATOM 843 C CA . ASN A 1 112 ? 36.848 9.076 -19.828 1.00 54.88 112 ASN A CA 1
ATOM 844 C C . ASN A 1 112 ? 35.368 9.288 -19.452 1.00 54.88 112 ASN A C 1
ATOM 846 O O . ASN A 1 112 ? 35.045 9.527 -18.289 1.00 54.88 112 ASN A O 1
ATOM 850 N N . ILE A 1 113 ? 34.467 9.285 -20.434 1.00 60.25 113 ILE A N 1
ATOM 851 C CA . ILE A 1 113 ? 33.028 9.313 -20.187 1.00 60.25 113 ILE A CA 1
ATOM 852 C C . ILE A 1 113 ? 32.686 7.919 -19.688 1.00 60.25 113 ILE A C 1
ATOM 854 O O . ILE A 1 113 ? 32.587 6.979 -20.472 1.00 60.25 113 ILE A O 1
ATOM 858 N N . ASP A 1 114 ? 32.591 7.798 -18.368 1.00 66.69 114 ASP A N 1
ATOM 859 C CA . ASP A 1 114 ? 32.136 6.592 -17.696 1.00 66.69 114 ASP A CA 1
ATOM 860 C C . ASP A 1 114 ? 30.824 6.120 -18.358 1.00 66.69 114 ASP A C 1
ATOM 862 O O . ASP A 1 114 ? 29.814 6.836 -18.284 1.00 66.69 114 ASP A O 1
ATOM 866 N N . PRO A 1 115 ? 30.826 4.965 -19.049 1.00 67.38 115 PRO A N 1
ATOM 867 C CA . PRO A 1 115 ? 29.663 4.488 -19.791 1.00 67.38 115 PRO A CA 1
ATOM 868 C C . PRO A 1 115 ? 28.478 4.175 -18.867 1.00 67.38 115 PRO A C 1
ATOM 870 O O . PRO A 1 115 ? 27.339 4.150 -19.330 1.00 67.38 115 PRO A O 1
ATOM 873 N N . ASN A 1 116 ? 28.721 4.013 -17.561 1.00 72.75 116 ASN A N 1
ATOM 874 C CA . ASN A 1 116 ? 27.706 3.727 -16.555 1.00 72.75 116 ASN A CA 1
ATOM 875 C C . ASN A 1 116 ? 27.162 4.989 -15.876 1.00 72.75 116 ASN A C 1
ATOM 877 O O . ASN A 1 116 ? 26.319 4.887 -14.984 1.00 72.75 116 ASN A O 1
ATOM 881 N N . ARG A 1 117 ? 27.564 6.198 -16.301 1.00 78.00 117 ARG A N 1
ATOM 882 C CA . ARG A 1 117 ? 27.065 7.452 -15.706 1.00 78.00 117 ARG A CA 1
ATOM 883 C C . ARG A 1 117 ? 25.534 7.533 -15.700 1.00 78.00 117 ARG A C 1
ATOM 885 O O . ARG A 1 117 ? 24.964 8.088 -14.769 1.00 78.00 117 ARG A O 1
ATOM 892 N N . SER A 1 118 ? 24.858 6.993 -16.715 1.00 81.31 118 SER A N 1
ATOM 893 C CA . SER A 1 118 ? 23.390 7.007 -16.808 1.00 81.31 118 SER A CA 1
ATOM 894 C C . SER A 1 118 ? 22.688 6.004 -15.885 1.00 81.31 118 SER A C 1
ATOM 896 O O . SER A 1 118 ? 21.472 6.087 -15.732 1.00 81.31 118 SER A O 1
ATOM 898 N N . CYS A 1 119 ? 23.438 5.088 -15.271 1.00 87.19 119 CYS A N 1
ATOM 899 C CA . CYS A 1 119 ? 22.975 4.103 -14.292 1.00 87.19 119 CYS A CA 1
ATOM 900 C C . CYS A 1 119 ? 23.200 4.550 -12.838 1.00 87.19 119 CYS A C 1
ATOM 902 O O . CYS A 1 119 ? 22.919 3.788 -11.912 1.00 87.19 119 CYS A O 1
ATOM 904 N N . ARG A 1 120 ? 23.710 5.771 -12.634 1.00 88.88 120 ARG A N 1
ATOM 905 C CA . ARG A 1 120 ? 23.913 6.382 -11.319 1.00 88.88 120 ARG A CA 1
ATOM 906 C C . ARG A 1 120 ? 22.827 7.413 -11.052 1.00 88.88 120 ARG A C 1
ATOM 908 O O . ARG A 1 120 ? 22.526 8.243 -11.909 1.00 88.88 120 ARG A O 1
ATOM 915 N N . ALA A 1 121 ? 22.265 7.378 -9.852 1.00 84.31 121 ALA A N 1
ATOM 916 C CA . ALA A 1 121 ? 21.412 8.454 -9.373 1.00 84.31 121 ALA A CA 1
ATOM 917 C C . ALA A 1 121 ? 22.255 9.715 -9.086 1.00 84.31 121 ALA A C 1
ATOM 919 O O . ALA A 1 121 ? 23.428 9.622 -8.718 1.00 84.31 121 ALA A O 1
ATOM 920 N N . ASP A 1 122 ? 21.664 10.903 -9.230 1.00 79.25 122 ASP A N 1
ATOM 921 C CA . ASP A 1 122 ? 22.370 12.177 -9.041 1.00 79.25 122 ASP A CA 1
ATOM 922 C C . ASP A 1 122 ? 22.858 12.348 -7.594 1.00 79.25 122 ASP A C 1
ATOM 924 O O . ASP A 1 122 ? 22.063 12.539 -6.682 1.00 79.25 122 ASP A O 1
ATOM 928 N N . GLY A 1 123 ? 24.176 12.299 -7.379 1.00 73.38 123 GLY A N 1
ATOM 929 C CA . GLY A 1 123 ? 24.784 12.369 -6.042 1.00 73.38 123 GLY A CA 1
ATOM 930 C C . GLY A 1 123 ? 25.183 11.012 -5.454 1.00 73.38 123 GLY A C 1
ATOM 931 O O . GLY A 1 123 ? 25.812 10.971 -4.398 1.00 73.38 123 GLY A O 1
ATOM 932 N N . TRP A 1 124 ? 24.910 9.914 -6.161 1.00 72.00 124 TRP A N 1
ATOM 933 C CA . TRP A 1 124 ? 25.369 8.573 -5.810 1.00 72.00 124 TRP A CA 1
ATOM 934 C C . TRP A 1 124 ? 26.403 8.090 -6.828 1.00 72.00 124 TRP A C 1
ATOM 936 O O . TRP A 1 124 ? 26.221 8.225 -8.034 1.00 72.00 124 TRP A O 1
ATOM 946 N N . ASN A 1 125 ? 27.504 7.507 -6.351 1.00 79.19 125 ASN A N 1
ATOM 947 C CA . ASN A 1 125 ? 28.563 6.978 -7.222 1.00 79.19 125 ASN A CA 1
ATOM 948 C C . ASN A 1 125 ? 28.465 5.456 -7.428 1.00 79.19 125 ASN A C 1
ATOM 950 O O . ASN A 1 125 ? 29.454 4.805 -7.752 1.00 79.19 125 ASN A O 1
ATOM 954 N N . VAL A 1 126 ? 27.291 4.880 -7.166 1.00 87.50 126 VAL A N 1
ATOM 955 C CA . VAL A 1 126 ? 27.053 3.436 -7.227 1.00 87.50 126 VAL A CA 1
ATOM 956 C C . VAL A 1 126 ? 26.127 3.144 -8.396 1.00 87.50 126 VAL A C 1
ATOM 958 O O . VAL A 1 126 ? 25.038 3.710 -8.488 1.00 87.50 126 VAL A O 1
ATOM 961 N N . ASP A 1 127 ? 26.568 2.255 -9.280 1.00 89.31 127 ASP A N 1
ATOM 962 C CA . ASP A 1 127 ? 25.786 1.815 -10.432 1.00 89.31 127 ASP A CA 1
ATOM 963 C C . ASP A 1 127 ? 24.619 0.946 -9.955 1.00 89.31 127 ASP A C 1
ATOM 965 O O . ASP A 1 127 ? 24.819 -0.001 -9.189 1.00 89.31 127 ASP A O 1
ATOM 969 N N . CYS A 1 128 ? 23.400 1.266 -10.399 1.00 90.12 128 CYS A N 1
ATOM 970 C CA . CYS A 1 128 ? 22.198 0.462 -10.149 1.00 90.12 128 CYS A CA 1
ATOM 971 C C . CYS A 1 128 ? 21.993 0.090 -8.674 1.00 90.12 128 CYS A C 1
ATOM 973 O O . CYS A 1 128 ? 21.584 -1.028 -8.353 1.00 90.12 128 CYS A O 1
ATOM 975 N N . SER A 1 129 ? 22.349 1.011 -7.772 1.00 91.88 129 SER A N 1
ATOM 976 C CA . SER A 1 129 ? 22.269 0.832 -6.319 1.00 91.88 129 SER A CA 1
ATOM 977 C C . SER A 1 129 ? 22.945 -0.450 -5.811 1.00 91.88 129 SER A C 1
ATOM 979 O O . SER A 1 129 ? 22.595 -0.937 -4.742 1.00 91.88 129 SER A O 1
ATOM 981 N N . SER A 1 130 ? 23.905 -1.016 -6.559 1.00 91.62 130 SER A N 1
ATOM 982 C CA . SER A 1 130 ? 24.540 -2.327 -6.322 1.00 91.62 130 SER A CA 1
ATOM 983 C C . SER A 1 130 ? 23.588 -3.532 -6.289 1.00 91.62 130 SER A C 1
ATOM 985 O O . SER A 1 130 ? 23.954 -4.602 -5.813 1.00 91.62 130 SER A O 1
ATOM 987 N N . ARG A 1 131 ? 22.368 -3.367 -6.806 1.00 90.38 131 ARG A N 1
ATOM 988 C CA . ARG A 1 131 ? 21.296 -4.378 -6.816 1.00 90.38 131 ARG A CA 1
ATOM 989 C C . ARG A 1 131 ? 20.879 -4.756 -8.234 1.00 90.38 131 ARG A C 1
ATOM 991 O O . ARG A 1 131 ? 19.753 -5.177 -8.491 1.00 90.38 131 ARG A O 1
ATOM 998 N N . GLY A 1 132 ? 21.789 -4.547 -9.171 1.00 90.06 132 GLY A N 1
ATOM 999 C CA . GLY A 1 132 ? 21.582 -4.789 -10.581 1.00 90.06 132 GLY A CA 1
ATOM 1000 C C . GLY A 1 132 ? 22.860 -4.555 -11.365 1.00 90.06 132 GLY A C 1
ATOM 1001 O O . GLY A 1 132 ? 23.880 -4.122 -10.825 1.00 90.06 132 GLY A O 1
ATOM 1002 N N . VAL A 1 133 ? 22.782 -4.831 -12.658 1.00 89.12 133 VAL A N 1
ATOM 1003 C CA . VAL A 1 133 ? 23.875 -4.619 -13.604 1.00 89.12 133 VAL A CA 1
ATOM 1004 C C . VAL A 1 133 ? 23.480 -3.494 -14.553 1.00 89.12 133 VAL A C 1
ATOM 1006 O O . VAL A 1 133 ? 22.339 -3.421 -15.012 1.00 89.12 133 VAL A O 1
ATOM 1009 N N . CYS A 1 134 ? 24.415 -2.581 -14.821 1.00 86.75 134 CYS A N 1
ATOM 1010 C CA . CYS A 1 134 ? 24.216 -1.539 -15.820 1.00 86.75 134 CYS A CA 1
ATOM 1011 C C . CYS A 1 134 ? 24.450 -2.132 -17.211 1.00 86.75 134 CYS A C 1
ATOM 1013 O O . CYS A 1 134 ? 25.585 -2.421 -17.591 1.00 86.75 134 CYS A O 1
ATOM 1015 N N . GLU A 1 135 ? 23.377 -2.299 -17.977 1.00 82.44 135 GLU A N 1
ATOM 1016 C CA . GLU A 1 135 ? 23.424 -2.784 -19.350 1.00 82.44 135 GLU A CA 1
ATOM 1017 C C . GLU A 1 135 ? 22.959 -1.677 -20.298 1.00 82.44 135 GLU A C 1
ATOM 1019 O O . GLU A 1 135 ? 21.830 -1.189 -20.235 1.00 82.44 135 GLU A O 1
ATOM 1024 N N . CYS A 1 136 ? 23.865 -1.240 -21.176 1.00 77.62 136 CYS A N 1
ATOM 1025 C CA . CYS A 1 136 ? 23.612 -0.201 -22.180 1.00 77.62 136 CYS A CA 1
ATOM 1026 C C . CYS A 1 136 ? 23.026 1.100 -21.599 1.00 77.62 136 CYS A C 1
ATOM 1028 O O . CYS A 1 136 ? 22.148 1.730 -22.190 1.00 77.62 136 CYS A O 1
ATOM 1030 N N . GLY A 1 137 ? 23.513 1.500 -20.422 1.00 76.31 137 GLY A N 1
ATOM 1031 C CA . GLY A 1 137 ? 23.096 2.728 -19.755 1.00 76.31 137 GLY A CA 1
ATOM 1032 C C . GLY A 1 137 ? 21.739 2.654 -19.046 1.00 76.31 137 GLY A C 1
ATOM 1033 O O . GLY A 1 137 ? 21.262 3.691 -18.575 1.00 76.31 137 GLY A O 1
ATOM 1034 N N . LYS A 1 138 ? 21.136 1.463 -18.940 1.00 81.25 138 LYS A N 1
ATOM 1035 C CA . LYS A 1 138 ? 19.941 1.172 -18.139 1.00 81.25 138 LYS A CA 1
ATOM 1036 C C . LYS A 1 138 ? 20.269 0.113 -17.086 1.00 81.25 138 LYS A C 1
ATOM 1038 O O . LYS A 1 138 ? 21.056 -0.794 -17.332 1.00 81.25 138 LYS A O 1
ATOM 1043 N N . CYS A 1 139 ? 19.648 0.212 -15.917 1.00 86.62 139 CYS A N 1
ATOM 1044 C CA . CYS A 1 139 ? 19.799 -0.802 -14.885 1.00 86.62 139 CYS A CA 1
ATOM 1045 C C . CYS A 1 139 ? 18.882 -1.999 -15.131 1.00 86.62 139 CYS A C 1
ATOM 1047 O O . CYS A 1 139 ? 17.678 -1.838 -15.346 1.00 86.62 139 CYS A O 1
ATOM 1049 N N . VAL A 1 140 ? 19.467 -3.192 -15.070 1.00 87.62 140 VAL A N 1
ATOM 1050 C CA . VAL A 1 140 ? 18.764 -4.473 -15.023 1.00 87.62 140 VAL A CA 1
ATOM 1051 C C . VAL A 1 140 ? 18.852 -4.979 -13.589 1.00 87.62 140 VAL A C 1
ATOM 1053 O O . VAL A 1 140 ? 19.942 -5.283 -13.103 1.00 87.62 140 VAL A O 1
ATOM 1056 N N . CYS A 1 141 ? 17.718 -5.007 -12.891 1.00 87.69 141 CYS A N 1
ATOM 1057 C CA . CYS A 1 141 ? 17.679 -5.342 -11.469 1.00 87.69 141 CYS A CA 1
ATOM 1058 C C . CYS A 1 141 ? 17.805 -6.845 -11.233 1.00 87.69 141 CYS A C 1
ATOM 1060 O O . CYS A 1 141 ? 17.297 -7.658 -12.007 1.00 87.69 141 CYS A O 1
ATOM 1062 N N . GLU A 1 142 ? 18.500 -7.206 -10.157 1.00 87.06 142 GLU A N 1
ATOM 1063 C CA . GLU A 1 142 ? 18.707 -8.597 -9.778 1.00 87.06 142 GLU A CA 1
ATOM 1064 C C . GLU A 1 142 ? 17.402 -9.236 -9.282 1.00 87.06 142 GLU A C 1
ATOM 1066 O O . GLU A 1 142 ? 16.575 -8.604 -8.621 1.00 87.06 142 GLU A O 1
ATOM 1071 N N . GLN A 1 143 ? 17.225 -10.521 -9.586 1.00 80.88 143 GLN A N 1
ATOM 1072 C CA . GLN A 1 143 ? 16.127 -11.308 -9.038 1.00 80.88 143 GLN A CA 1
ATOM 1073 C C . GLN A 1 143 ? 16.478 -11.754 -7.618 1.00 80.88 143 GLN A C 1
ATOM 1075 O O . GLN A 1 143 ? 17.403 -12.540 -7.409 1.00 80.88 143 GLN A O 1
ATOM 1080 N N . SER A 1 144 ? 15.715 -11.281 -6.636 1.00 78.38 144 SER A N 1
ATOM 1081 C CA . SER A 1 144 ? 15.854 -11.704 -5.245 1.00 78.38 144 SER A CA 1
ATOM 1082 C C . SER A 1 144 ? 14.888 -12.843 -4.929 1.00 78.38 144 SER A C 1
ATOM 1084 O O . SER A 1 144 ? 13.780 -12.917 -5.452 1.00 78.38 144 SER A O 1
ATOM 1086 N N . ARG A 1 145 ? 15.281 -13.733 -4.011 1.00 80.62 145 ARG A N 1
ATOM 1087 C CA . ARG A 1 145 ? 14.360 -14.739 -3.448 1.00 80.62 145 ARG A CA 1
ATOM 1088 C C . ARG A 1 145 ? 13.338 -14.136 -2.485 1.00 80.62 145 ARG A C 1
ATOM 1090 O O . ARG A 1 145 ? 12.377 -14.809 -2.138 1.00 80.62 145 ARG A O 1
ATOM 1097 N N . LEU A 1 146 ? 13.591 -12.915 -2.017 1.00 75.31 146 LEU A N 1
ATOM 1098 C CA . LEU A 1 146 ? 12.756 -12.216 -1.042 1.00 75.31 146 LEU A CA 1
ATOM 1099 C C . LEU A 1 146 ? 11.619 -11.423 -1.701 1.00 75.31 146 LEU A C 1
ATOM 1101 O O . LEU A 1 146 ? 10.652 -11.108 -1.021 1.00 75.31 146 LEU A O 1
ATOM 1105 N N . GLY A 1 147 ? 11.724 -11.136 -3.002 1.00 79.31 147 GLY A N 1
ATOM 1106 C CA . GLY A 1 147 ? 10.722 -10.399 -3.772 1.00 79.31 147 GLY A CA 1
ATOM 1107 C C . GLY A 1 147 ? 11.336 -9.679 -4.975 1.00 79.31 147 GLY A C 1
ATOM 1108 O O . GLY A 1 147 ? 12.419 -10.049 -5.442 1.00 79.31 147 GLY A O 1
ATOM 1109 N N . LEU A 1 148 ? 10.650 -8.661 -5.492 1.00 78.62 148 LEU A N 1
ATOM 1110 C CA . LEU A 1 148 ? 11.075 -7.894 -6.660 1.00 78.62 148 LEU A CA 1
ATOM 1111 C C . LEU A 1 148 ? 11.895 -6.661 -6.279 1.00 78.62 148 LEU A C 1
ATOM 1113 O O . LEU A 1 148 ? 11.509 -5.867 -5.428 1.00 78.62 148 LEU A O 1
ATOM 1117 N N . ILE A 1 149 ? 12.997 -6.462 -7.001 1.00 82.44 149 ILE A N 1
ATOM 1118 C CA . ILE A 1 149 ? 13.782 -5.225 -6.997 1.00 82.44 149 ILE A CA 1
ATOM 1119 C C . ILE A 1 149 ? 13.426 -4.452 -8.266 1.00 82.44 149 ILE A C 1
ATOM 1121 O O . ILE A 1 149 ? 13.442 -5.009 -9.365 1.00 82.44 149 ILE A O 1
ATOM 1125 N N . PHE A 1 150 ? 13.098 -3.173 -8.126 1.00 83.00 150 PHE A N 1
ATOM 1126 C CA . PHE A 1 150 ? 12.634 -2.327 -9.219 1.00 83.00 150 PHE A CA 1
ATOM 1127 C C . PHE A 1 150 ? 13.085 -0.870 -9.041 1.00 83.00 150 PHE A C 1
ATOM 1129 O O . PHE A 1 150 ? 13.778 -0.512 -8.091 1.00 83.00 150 PHE A O 1
ATOM 1136 N N . GLY A 1 151 ? 12.719 -0.016 -9.996 1.00 84.50 151 GLY A N 1
ATOM 1137 C CA . GLY A 1 151 ? 13.165 1.377 -10.056 1.00 84.50 151 GLY A CA 1
ATOM 1138 C C . GLY A 1 151 ? 14.186 1.620 -11.161 1.00 84.50 151 GLY A C 1
ATOM 1139 O O . GLY A 1 151 ? 14.705 0.687 -11.776 1.00 84.50 151 GLY A O 1
ATOM 1140 N N . LYS A 1 152 ? 14.442 2.895 -11.467 1.00 86.06 152 LYS A N 1
ATOM 1141 C CA . LYS A 1 152 ? 15.313 3.277 -12.594 1.00 86.06 152 LYS A 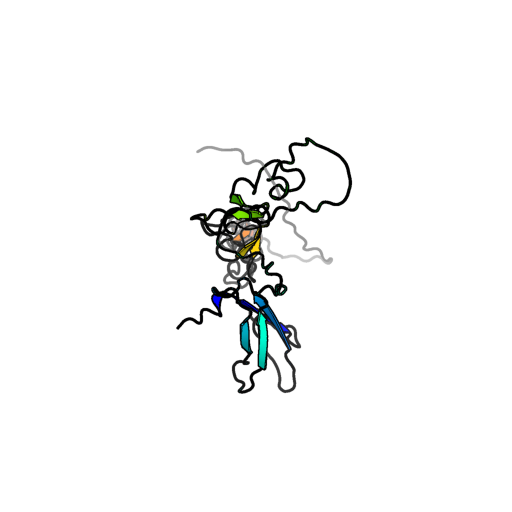CA 1
ATOM 1142 C C . LYS A 1 152 ? 16.762 2.844 -12.357 1.00 86.06 152 LYS A C 1
ATOM 1144 O O . LYS A 1 152 ? 17.481 2.544 -13.309 1.00 86.06 152 LYS A O 1
ATOM 1149 N N . TYR A 1 153 ? 17.161 2.824 -11.094 1.00 91.06 153 TYR A N 1
ATOM 1150 C CA . TYR A 1 153 ? 18.487 2.499 -10.602 1.00 91.06 153 TYR A CA 1
ATOM 1151 C C . TYR A 1 153 ? 18.443 1.321 -9.615 1.00 91.06 153 TYR A C 1
ATOM 1153 O O . TYR A 1 153 ? 19.346 1.201 -8.792 1.00 91.06 153 TYR A O 1
ATOM 1161 N N . CYS A 1 154 ? 17.413 0.465 -9.678 1.00 90.38 154 CYS A N 1
ATOM 1162 C CA . CYS A 1 154 ? 17.204 -0.672 -8.766 1.00 90.38 154 CYS A CA 1
ATOM 1163 C C . CYS A 1 154 ? 17.213 -0.283 -7.278 1.00 90.38 154 CYS A C 1
ATOM 1165 O O . CYS A 1 154 ? 17.725 -0.998 -6.416 1.00 90.38 154 CYS A O 1
ATOM 1167 N N . GLU A 1 155 ? 16.686 0.904 -7.001 1.00 90.00 155 GLU A N 1
ATOM 1168 C CA . GLU A 1 155 ? 16.680 1.555 -5.699 1.00 90.00 155 GLU A CA 1
ATOM 1169 C C . GLU A 1 155 ? 15.483 1.155 -4.825 1.00 90.00 155 GLU A C 1
ATOM 1171 O O . GLU A 1 155 ? 15.500 1.411 -3.624 1.00 90.00 155 GLU A O 1
ATOM 1176 N N . MET A 1 156 ? 14.462 0.517 -5.404 1.00 84.75 156 MET A N 1
ATOM 1177 C CA . MET A 1 156 ? 13.238 0.108 -4.716 1.00 84.75 156 MET A CA 1
ATOM 1178 C C . MET A 1 156 ? 13.084 -1.407 -4.697 1.00 84.75 156 MET A C 1
ATOM 1180 O O . MET A 1 156 ? 13.605 -2.124 -5.551 1.00 84.75 156 MET A O 1
ATOM 1184 N N . ASP A 1 157 ? 12.317 -1.889 -3.732 1.00 83.88 157 ASP A N 1
ATOM 1185 C CA . ASP A 1 157 ? 11.863 -3.268 -3.670 1.00 83.88 157 ASP A CA 1
ATOM 1186 C C . ASP A 1 157 ? 10.545 -3.376 -2.896 1.00 83.88 157 ASP A C 1
ATOM 1188 O O . ASP A 1 157 ? 10.087 -2.405 -2.287 1.00 83.88 157 ASP A O 1
ATOM 1192 N N . ASP A 1 158 ? 9.929 -4.552 -2.962 1.00 80.31 158 ASP A N 1
ATOM 1193 C CA . ASP A 1 158 ? 8.653 -4.873 -2.322 1.00 80.31 158 ASP A CA 1
ATOM 1194 C C . ASP A 1 158 ? 8.805 -5.649 -1.000 1.00 80.31 158 ASP A C 1
ATOM 1196 O O . ASP A 1 158 ? 7.812 -6.154 -0.486 1.00 80.31 158 ASP A O 1
ATOM 1200 N N . PHE A 1 159 ? 10.013 -5.740 -0.425 1.00 83.81 159 PHE A N 1
ATOM 1201 C CA . PHE A 1 159 ? 10.293 -6.579 0.752 1.00 83.81 159 PHE A CA 1
ATOM 1202 C C . PHE A 1 159 ? 11.022 -5.874 1.907 1.00 83.81 159 PHE A C 1
ATOM 1204 O O . PHE A 1 159 ? 11.127 -6.443 2.998 1.00 83.81 159 PHE A O 1
ATOM 1211 N N . SER A 1 160 ? 11.492 -4.642 1.710 1.00 88.50 160 SER A N 1
ATOM 1212 C CA . SER A 1 160 ? 12.225 -3.830 2.695 1.00 88.50 160 SER A CA 1
ATOM 1213 C C . SER A 1 160 ? 11.318 -2.907 3.515 1.00 88.50 160 SER A C 1
ATOM 1215 O O . SER A 1 160 ? 11.751 -1.844 3.954 1.00 88.50 160 SER A O 1
ATOM 1217 N N . CYS A 1 161 ? 10.062 -3.299 3.734 1.00 90.81 161 CYS A N 1
ATOM 1218 C CA . CYS A 1 161 ? 9.141 -2.575 4.610 1.00 90.81 161 CYS A CA 1
ATOM 1219 C C . CYS A 1 161 ? 9.117 -3.150 6.039 1.00 90.81 161 CYS A C 1
ATOM 1221 O O . CYS A 1 161 ? 9.574 -4.273 6.270 1.00 90.81 161 CYS A O 1
ATOM 1223 N N . PRO A 1 162 ? 8.561 -2.415 7.022 1.00 92.81 162 PRO A N 1
ATOM 1224 C CA . PRO A 1 162 ? 8.413 -2.906 8.387 1.00 92.81 162 PRO A CA 1
ATOM 1225 C C . PRO A 1 162 ? 7.603 -4.206 8.481 1.00 92.81 162 PRO A C 1
ATOM 1227 O O . PRO A 1 162 ? 6.536 -4.353 7.880 1.00 92.81 162 PRO A O 1
ATOM 1230 N N . TYR A 1 163 ? 8.086 -5.132 9.308 1.00 90.44 163 TYR A N 1
ATOM 1231 C CA . TYR A 1 163 ? 7.399 -6.384 9.617 1.00 90.44 163 TYR A CA 1
ATOM 1232 C C . TYR A 1 163 ? 6.665 -6.261 10.954 1.00 90.44 163 TYR A C 1
ATOM 1234 O O . TYR A 1 163 ? 7.204 -5.744 11.932 1.00 90.44 163 TYR A O 1
ATOM 1242 N N . ASN A 1 164 ? 5.446 -6.789 11.020 1.00 91.88 164 ASN A N 1
ATOM 1243 C CA . ASN A 1 164 ? 4.711 -6.977 12.266 1.00 91.88 164 ASN A CA 1
ATOM 1244 C C . ASN A 1 164 ? 4.444 -8.467 12.450 1.00 91.88 164 ASN A C 1
ATOM 1246 O O . ASN A 1 164 ? 3.844 -9.084 11.576 1.00 91.88 164 ASN A O 1
ATOM 1250 N N . ARG A 1 165 ? 4.899 -9.049 13.570 1.00 87.62 165 ARG A N 1
ATOM 1251 C CA . ARG A 1 165 ? 4.743 -10.490 13.856 1.00 87.62 165 ARG A CA 1
ATOM 1252 C C . ARG A 1 165 ? 5.140 -11.369 12.657 1.00 87.62 165 ARG A C 1
ATOM 1254 O O . ARG A 1 165 ? 4.375 -12.228 12.243 1.00 87.62 165 ARG A O 1
ATOM 1261 N N . GLU A 1 166 ? 6.323 -11.098 12.096 1.00 88.81 166 GLU A N 1
ATOM 1262 C CA . GLU A 1 166 ? 6.918 -11.820 10.951 1.00 88.81 166 GLU A CA 1
ATOM 1263 C C . GLU A 1 166 ? 6.197 -11.632 9.602 1.00 88.81 166 GLU A C 1
ATOM 1265 O O . GLU A 1 166 ? 6.645 -12.162 8.589 1.00 88.81 166 GLU A O 1
ATOM 1270 N N . LEU A 1 167 ? 5.139 -10.819 9.547 1.00 88.81 167 LEU A N 1
ATOM 1271 C CA . LEU A 1 167 ? 4.427 -10.483 8.316 1.00 88.81 167 LEU A CA 1
ATOM 1272 C C . LEU A 1 167 ? 4.831 -9.091 7.821 1.00 88.81 167 LEU A C 1
ATOM 1274 O O . LEU A 1 167 ? 4.746 -8.106 8.563 1.00 88.81 167 LEU A O 1
ATOM 1278 N N . LEU A 1 168 ? 5.242 -9.004 6.554 1.00 85.69 168 LEU A N 1
ATOM 1279 C CA . LEU A 1 168 ? 5.519 -7.740 5.871 1.00 85.69 168 LEU A CA 1
ATOM 1280 C C . LEU A 1 168 ? 4.256 -6.870 5.879 1.00 85.69 168 LEU A C 1
ATOM 1282 O O . LEU A 1 168 ? 3.179 -7.346 5.511 1.00 85.69 168 LEU A O 1
ATOM 1286 N N . CYS A 1 169 ? 4.366 -5.624 6.345 1.00 90.12 169 CYS A N 1
ATOM 1287 C CA . CYS A 1 169 ? 3.218 -4.734 6.539 1.00 90.12 169 CYS A CA 1
ATOM 1288 C C . CYS A 1 169 ? 2.067 -5.395 7.320 1.00 90.12 169 CYS A C 1
ATOM 1290 O O . CYS A 1 169 ? 0.891 -5.173 7.027 1.00 90.12 169 CYS A O 1
ATOM 1292 N N . GLY A 1 170 ? 2.401 -6.280 8.268 1.00 90.75 170 GLY A N 1
ATOM 1293 C CA . GLY A 1 170 ? 1.436 -7.000 9.097 1.00 90.75 170 GLY A CA 1
ATOM 1294 C C . GLY A 1 170 ? 0.475 -7.899 8.317 1.00 90.75 170 GLY A C 1
ATOM 1295 O O . GLY A 1 170 ? -0.508 -8.351 8.890 1.00 90.75 170 GLY A O 1
ATOM 1296 N N . GLY A 1 171 ? 0.724 -8.142 7.023 1.00 89.69 171 GLY A N 1
ATOM 1297 C CA . GLY A 1 171 ? -0.212 -8.815 6.118 1.00 89.69 171 GLY A CA 1
ATOM 1298 C C . GLY A 1 171 ? -1.427 -7.963 5.723 1.00 89.69 171 GLY A C 1
ATOM 1299 O O . GLY A 1 171 ? -2.329 -8.462 5.054 1.00 89.69 171 GLY A O 1
ATOM 1300 N N . HIS A 1 172 ? -1.451 -6.689 6.119 1.00 91.19 172 HIS A N 1
ATOM 1301 C CA . HIS A 1 172 ? -2.577 -5.764 5.960 1.00 91.19 172 HIS A CA 1
ATOM 1302 C C . HIS A 1 172 ? -2.177 -4.488 5.211 1.00 91.19 172 HIS A C 1
ATOM 1304 O O . HIS A 1 172 ? -2.764 -3.422 5.398 1.00 91.19 172 HIS A O 1
ATOM 1310 N N . GLY A 1 173 ? -1.162 -4.575 4.359 1.00 88.88 173 GLY A N 1
ATOM 1311 C CA . GLY A 1 173 ? -0.680 -3.452 3.570 1.00 88.88 173 GLY A CA 1
ATOM 1312 C C . GLY A 1 173 ? 0.172 -3.903 2.395 1.00 88.88 173 GLY A C 1
ATOM 1313 O O . GLY A 1 173 ? 0.528 -5.074 2.278 1.00 88.88 173 GLY A O 1
ATOM 1314 N N . VAL A 1 174 ? 0.484 -2.950 1.525 1.00 85.25 174 VAL A N 1
ATOM 1315 C CA . VAL A 1 174 ? 1.371 -3.140 0.375 1.00 85.25 174 VAL A CA 1
ATOM 1316 C C . VAL A 1 174 ? 2.660 -2.369 0.627 1.00 85.25 174 VAL A C 1
ATOM 1318 O O . VAL A 1 174 ? 2.611 -1.209 1.035 1.00 85.25 174 VAL A O 1
ATOM 1321 N N . CYS A 1 175 ? 3.804 -3.009 0.389 1.00 84.81 175 CYS A N 1
ATOM 1322 C CA . CYS A 1 175 ? 5.109 -2.369 0.502 1.00 84.81 175 CYS A CA 1
ATOM 1323 C C . CYS A 1 175 ? 5.397 -1.533 -0.749 1.00 84.81 175 CYS A C 1
ATOM 1325 O O . CYS A 1 175 ? 5.439 -2.065 -1.857 1.00 84.81 175 CYS A O 1
ATOM 1327 N N . VAL A 1 176 ? 5.580 -0.225 -0.577 1.00 82.62 176 VAL A N 1
ATOM 1328 C CA . VAL A 1 176 ? 5.898 0.709 -1.660 1.00 82.62 176 VAL A CA 1
ATOM 1329 C C . VAL A 1 176 ? 7.086 1.555 -1.224 1.00 82.62 176 VAL A C 1
ATOM 1331 O O . VAL A 1 176 ? 6.981 2.355 -0.302 1.00 82.62 176 VAL A O 1
ATOM 1334 N N . SER A 1 177 ? 8.231 1.370 -1.886 1.00 78.38 177 SER A N 1
ATOM 1335 C CA . SER A 1 177 ? 9.446 2.164 -1.642 1.00 78.38 177 SER A CA 1
ATOM 1336 C C . SER A 1 177 ? 9.924 2.151 -0.179 1.00 78.38 177 SER A C 1
ATOM 1338 O O . SER A 1 177 ? 10.424 3.156 0.318 1.00 78.38 177 SER A O 1
ATOM 1340 N N . GLY A 1 178 ? 9.780 1.015 0.512 1.00 84.75 178 GLY A N 1
ATOM 1341 C CA . GLY A 1 178 ? 10.178 0.862 1.918 1.00 84.75 178 GLY A CA 1
ATOM 1342 C C . GLY A 1 178 ? 9.131 1.318 2.941 1.00 84.75 178 GLY A C 1
ATOM 1343 O O . GLY A 1 178 ? 9.339 1.135 4.140 1.00 84.75 178 GLY A O 1
ATOM 1344 N N . GLU A 1 179 ? 7.984 1.838 2.497 1.00 89.81 179 GLU A N 1
ATOM 1345 C CA . GLU A 1 179 ? 6.870 2.227 3.363 1.00 89.81 179 GLU A CA 1
ATOM 1346 C C . GLU A 1 179 ? 5.640 1.337 3.146 1.00 89.81 179 GLU A C 1
ATOM 1348 O O . GLU A 1 179 ? 5.336 0.905 2.031 1.00 89.81 179 GLU A O 1
ATOM 1353 N N . CYS A 1 180 ? 4.904 1.055 4.224 1.00 90.81 180 CYS A N 1
ATOM 1354 C CA . CYS A 1 180 ? 3.673 0.277 4.144 1.00 90.81 180 CYS A CA 1
ATOM 1355 C C . CYS A 1 180 ? 2.463 1.171 3.864 1.00 90.81 180 CYS A C 1
ATOM 1357 O O . CYS A 1 180 ? 2.088 2.015 4.677 1.00 90.81 180 CYS A O 1
ATOM 1359 N N . VAL A 1 181 ? 1.785 0.915 2.748 1.00 90.31 181 VAL A N 1
ATOM 1360 C CA . VAL A 1 181 ? 0.470 1.487 2.448 1.00 90.31 181 VAL A CA 1
ATOM 1361 C C . VAL A 1 181 ? -0.600 0.561 3.020 1.00 90.31 181 VAL A C 1
ATOM 1363 O O . VAL A 1 181 ? -0.831 -0.530 2.493 1.00 90.31 181 VAL A O 1
ATOM 1366 N N . CYS A 1 182 ? -1.230 0.974 4.120 1.00 90.19 182 CYS A N 1
ATOM 1367 C CA . CYS A 1 182 ? -2.182 0.135 4.848 1.00 90.19 182 CYS A CA 1
ATOM 1368 C C . CYS A 1 182 ? -3.529 -0.011 4.141 1.00 90.19 182 CYS A C 1
ATOM 1370 O O . CYS A 1 182 ? -4.051 0.926 3.536 1.00 90.19 182 CYS A O 1
ATOM 1372 N N . GLN A 1 183 ? -4.110 -1.201 4.275 1.00 88.31 183 GLN A N 1
ATOM 1373 C CA . GLN A 1 183 ? -5.491 -1.478 3.910 1.00 88.31 183 GLN A CA 1
ATOM 1374 C C . GLN A 1 183 ? -6.455 -0.777 4.873 1.00 88.31 183 GLN A C 1
ATOM 1376 O O . GLN A 1 183 ? -6.118 -0.442 6.011 1.00 88.31 183 GLN A O 1
ATOM 1381 N N . GLU A 1 184 ? -7.689 -0.584 4.418 1.00 85.94 184 GLU A N 1
ATOM 1382 C CA . GLU A 1 184 ? -8.749 -0.015 5.240 1.00 85.94 184 GLU A CA 1
ATOM 1383 C C . GLU A 1 184 ? -8.969 -0.838 6.517 1.00 85.94 184 GLU A C 1
ATOM 1385 O O . GLU A 1 184 ? -8.958 -2.071 6.503 1.00 85.94 184 GLU A O 1
ATOM 1390 N N . GLY A 1 185 ? -9.139 -0.147 7.644 1.00 88.50 185 GLY A N 1
ATOM 1391 C CA . GLY A 1 185 ? -9.227 -0.790 8.954 1.00 88.50 185 GLY A CA 1
ATOM 1392 C C . GLY A 1 185 ? -7.884 -0.989 9.668 1.00 88.50 185 GLY A C 1
ATOM 1393 O O . GLY A 1 185 ? -7.892 -1.438 10.814 1.00 88.50 185 GLY A O 1
ATOM 1394 N N . TRP A 1 186 ? -6.754 -0.636 9.041 1.00 92.31 186 TRP A N 1
ATOM 1395 C CA . TRP A 1 186 ? -5.407 -0.812 9.592 1.00 92.31 186 TRP A CA 1
ATOM 1396 C C . TRP A 1 186 ? -4.572 0.469 9.520 1.00 92.31 186 TRP A C 1
ATOM 1398 O O . TRP A 1 186 ? -4.759 1.318 8.653 1.00 92.31 186 TRP A O 1
ATOM 1408 N N . THR A 1 187 ? -3.657 0.633 10.472 1.00 91.00 187 THR A N 1
ATOM 1409 C CA . THR A 1 187 ? -2.804 1.818 10.611 1.00 91.00 187 THR A CA 1
ATOM 1410 C C . THR A 1 187 ? -1.444 1.471 11.228 1.00 91.00 187 THR A C 1
ATOM 1412 O O . THR A 1 187 ? -1.168 0.321 11.588 1.00 91.00 187 THR A O 1
ATOM 1415 N N . GLY A 1 188 ? -0.592 2.485 11.368 1.00 92.12 188 GLY A N 1
ATOM 1416 C CA . GLY A 1 188 ? 0.782 2.381 11.853 1.00 92.12 188 GLY A CA 1
ATOM 1417 C C . GLY A 1 188 ? 1.779 2.008 10.755 1.00 92.12 188 GLY A C 1
ATOM 1418 O O . GLY A 1 188 ? 1.404 1.523 9.695 1.00 92.12 188 GLY A O 1
ATOM 1419 N N . GLU A 1 189 ? 3.070 2.195 11.036 1.00 93.50 189 GLU A N 1
ATOM 1420 C CA . GLU A 1 189 ? 4.167 2.005 10.064 1.00 93.50 189 GLU A CA 1
ATOM 1421 C C . GLU A 1 189 ? 4.255 0.586 9.487 1.00 93.50 189 GLU A C 1
ATOM 1423 O O . GLU A 1 189 ? 4.761 0.385 8.391 1.00 93.50 189 GLU A O 1
ATOM 1428 N N . SER A 1 190 ? 3.759 -0.405 10.229 1.00 94.19 190 SER A N 1
ATOM 1429 C CA . SER A 1 190 ? 3.733 -1.812 9.819 1.00 94.19 190 SER A CA 1
ATOM 1430 C C . SER A 1 190 ? 2.326 -2.326 9.528 1.00 94.19 190 SER A C 1
ATOM 1432 O O . SER A 1 190 ? 2.150 -3.532 9.429 1.00 94.19 190 SER A O 1
ATOM 1434 N N . CYS A 1 191 ? 1.310 -1.457 9.478 1.00 94.50 191 CYS A N 1
ATOM 1435 C CA . CYS A 1 191 ? -0.103 -1.820 9.297 1.00 94.50 191 CYS A CA 1
ATOM 1436 C C . CYS A 1 191 ? -0.629 -2.918 10.242 1.00 94.50 191 CYS A C 1
ATOM 1438 O O . CYS A 1 191 ? -1.654 -3.533 9.979 1.00 94.50 191 CYS A O 1
ATOM 1440 N N . GLY A 1 192 ? 0.047 -3.166 11.368 1.00 92.31 192 GLY A N 1
ATOM 1441 C CA . GLY A 1 192 ? -0.361 -4.168 12.356 1.00 92.31 192 GLY A CA 1
ATOM 1442 C C . GLY A 1 192 ? -1.369 -3.651 13.385 1.00 92.31 192 GLY A C 1
ATOM 1443 O O . GLY A 1 192 ? -1.752 -4.390 14.289 1.00 92.31 192 GLY A O 1
ATOM 1444 N N . CYS A 1 193 ? -1.763 -2.378 13.302 1.00 92.62 193 CYS A N 1
ATOM 1445 C CA . CYS A 1 193 ? -2.646 -1.738 14.269 1.00 92.62 193 CYS A CA 1
ATOM 1446 C C . CYS A 1 193 ? -4.067 -1.635 13.692 1.00 92.62 193 CYS A C 1
ATOM 1448 O O . CYS A 1 193 ? -4.261 -0.886 12.735 1.00 92.62 193 CYS A O 1
ATOM 1450 N N . PRO A 1 194 ? -5.069 -2.339 14.239 1.00 91.25 194 PRO A N 1
ATOM 1451 C CA . PRO A 1 194 ? -6.446 -2.176 13.791 1.00 91.25 194 PRO A CA 1
ATOM 1452 C C . PRO A 1 194 ? -6.986 -0.799 14.207 1.00 91.25 194 PRO A C 1
ATOM 1454 O O . PRO A 1 194 ? -6.757 -0.348 15.331 1.00 91.25 194 PRO A O 1
ATOM 1457 N N . THR A 1 195 ? -7.731 -0.140 13.319 1.00 87.88 195 THR A N 1
ATOM 1458 C CA . THR A 1 195 ? -8.394 1.148 13.601 1.00 87.88 195 THR A CA 1
ATOM 1459 C C . THR A 1 195 ? -9.732 0.971 14.317 1.00 87.88 195 THR A C 1
ATOM 1461 O O . THR A 1 195 ? -10.200 1.886 14.994 1.00 87.88 195 THR A O 1
ATOM 1464 N N . SER A 1 196 ? -10.352 -0.207 14.197 1.00 86.62 196 SER A N 1
ATOM 1465 C CA . SER A 1 196 ? -11.611 -0.522 14.873 1.00 86.62 196 SER A CA 1
ATOM 1466 C C . SER A 1 196 ? -11.401 -0.717 16.382 1.00 86.62 196 SER A C 1
ATOM 1468 O O . SER A 1 196 ? -10.596 -1.564 16.775 1.00 86.62 196 SER A O 1
ATOM 1470 N N . PRO A 1 197 ? -12.175 -0.039 17.251 1.00 86.12 197 PRO A N 1
ATOM 1471 C CA . PRO A 1 197 ? -12.085 -0.209 18.700 1.00 86.12 197 PRO A CA 1
ATOM 1472 C C . PRO A 1 197 ? -12.847 -1.444 19.210 1.00 86.12 197 PRO A C 1
ATOM 1474 O O . PRO A 1 197 ? -12.962 -1.640 20.417 1.00 86.12 197 PRO A O 1
ATOM 1477 N N . THR A 1 198 ? -13.386 -2.283 18.319 1.00 85.81 198 THR A N 1
ATOM 1478 C CA . THR A 1 198 ? -14.241 -3.431 18.671 1.00 85.81 198 THR A CA 1
ATOM 1479 C C . THR A 1 198 ? -13.581 -4.423 19.622 1.00 85.81 198 THR A C 1
ATOM 1481 O O . THR A 1 198 ? -14.267 -5.000 20.456 1.00 85.81 198 THR A O 1
ATOM 1484 N N . THR A 1 199 ? -12.264 -4.617 19.535 1.00 87.44 199 THR A N 1
ATOM 1485 C CA . THR A 1 199 ? -11.538 -5.527 20.439 1.00 87.44 199 THR A CA 1
ATOM 1486 C C . THR A 1 199 ? -11.329 -4.944 21.834 1.00 87.44 199 THR A C 1
ATOM 1488 O O . THR A 1 199 ? -10.941 -5.672 22.732 1.00 87.44 199 THR A O 1
ATOM 1491 N N . CYS A 1 20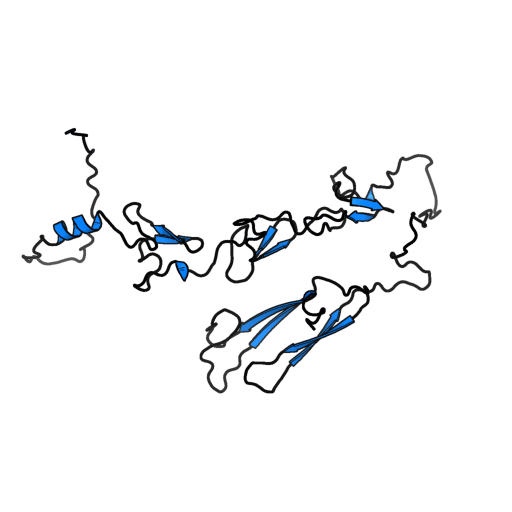0 ? -11.582 -3.649 22.026 1.00 91.88 200 CYS A N 1
ATOM 1492 C CA . CYS A 1 200 ? -11.469 -2.952 23.305 1.00 91.88 200 CYS A CA 1
ATOM 1493 C C . CYS A 1 200 ? -12.833 -2.702 23.964 1.00 91.88 200 CYS A C 1
ATOM 1495 O O . CYS A 1 200 ? -12.900 -2.001 24.976 1.00 91.88 200 CYS A O 1
ATOM 1497 N N . GLN A 1 201 ? -13.926 -3.193 23.378 1.00 93.56 201 GLN A N 1
ATOM 1498 C CA . GLN A 1 201 ? -15.262 -3.004 23.926 1.00 93.56 201 GLN A CA 1
ATOM 1499 C C . GLN A 1 201 ? -15.518 -4.022 25.041 1.00 93.56 201 GLN A C 1
ATOM 1501 O O . GLN A 1 201 ? -15.504 -5.227 24.799 1.00 93.56 201 GLN A O 1
ATOM 1506 N N . SER A 1 202 ? -15.761 -3.531 26.256 1.00 89.38 202 SER A N 1
ATOM 1507 C CA . SER A 1 202 ? -16.102 -4.375 27.398 1.00 89.38 202 SER A CA 1
ATOM 1508 C C . SER A 1 202 ? -17.523 -4.950 27.263 1.00 89.38 202 SER A C 1
ATOM 1510 O O . SER A 1 202 ? -18.329 -4.435 26.476 1.00 89.38 202 SER A O 1
ATOM 1512 N N . PRO A 1 203 ? -17.887 -5.980 28.052 1.00 87.69 203 PRO A N 1
ATOM 1513 C CA . PRO A 1 203 ? -19.252 -6.516 28.089 1.00 87.69 203 PRO A CA 1
ATOM 1514 C C . PRO A 1 203 ? -20.326 -5.465 28.413 1.00 87.69 203 PRO A C 1
ATOM 1516 O O . PRO A 1 203 ? -21.465 -5.592 27.970 1.00 87.69 203 PRO A O 1
ATOM 1519 N N . ASP A 1 204 ? -19.950 -4.406 29.135 1.00 82.31 204 ASP A N 1
ATOM 1520 C CA . ASP A 1 204 ? -20.823 -3.281 29.489 1.00 82.31 204 ASP A CA 1
ATOM 1521 C C . ASP A 1 204 ? -21.031 -2.291 28.325 1.00 82.31 204 ASP A C 1
ATOM 1523 O O . ASP A 1 204 ? -21.743 -1.297 28.457 1.00 82.31 204 ASP A O 1
ATOM 1527 N N . GLY A 1 205 ? -20.398 -2.541 27.175 1.00 86.62 205 GLY A N 1
ATOM 1528 C CA . GLY A 1 205 ? -20.505 -1.739 25.960 1.00 86.62 205 GLY A CA 1
ATOM 1529 C C . GLY A 1 205 ? -19.548 -0.547 25.895 1.00 86.62 205 GLY A C 1
ATOM 1530 O O . GLY A 1 205 ? -19.494 0.112 24.855 1.00 86.62 205 GLY A O 1
ATOM 1531 N N . PHE A 1 206 ? -18.771 -0.288 26.951 1.00 87.75 206 PHE A N 1
ATOM 1532 C CA . PHE A 1 206 ? -17.807 0.812 27.016 1.00 87.75 206 PHE A CA 1
ATOM 1533 C C . PHE A 1 206 ? -16.433 0.398 26.481 1.00 87.75 206 PHE A C 1
ATOM 1535 O O . PHE A 1 206 ? -15.957 -0.709 26.725 1.00 87.75 206 PHE A O 1
ATOM 1542 N N . ILE A 1 207 ? -15.749 1.310 25.786 1.00 90.12 207 ILE A N 1
ATOM 1543 C CA . ILE A 1 207 ? -14.353 1.096 25.387 1.00 90.12 207 ILE A CA 1
ATOM 1544 C C . ILE A 1 207 ? -13.473 1.167 26.631 1.00 90.12 207 ILE A C 1
ATOM 1546 O O . ILE A 1 207 ? -13.505 2.167 27.348 1.00 90.12 207 ILE A O 1
ATOM 1550 N N . CYS A 1 208 ? -12.712 0.103 26.894 1.00 91.94 208 CYS A N 1
ATOM 1551 C CA . CYS A 1 208 ? -11.830 -0.011 28.056 1.00 91.94 208 CYS A CA 1
ATOM 1552 C C . CYS A 1 208 ? -12.532 0.355 29.372 1.00 91.94 208 CYS A C 1
ATOM 1554 O O . CYS A 1 208 ? -11.965 1.058 30.208 1.00 91.94 208 CYS A O 1
ATOM 1556 N N . SER A 1 209 ? -13.799 -0.062 29.516 1.00 89.69 209 SER A N 1
ATOM 1557 C CA . SER A 1 209 ? -14.658 0.225 30.678 1.00 89.69 209 SER A CA 1
ATOM 1558 C C . SER A 1 209 ? -14.761 1.718 31.040 1.00 89.69 209 SER A C 1
ATOM 1560 O O . SER A 1 209 ? -15.115 2.067 32.164 1.00 89.69 209 SER A O 1
ATOM 1562 N N . GLY A 1 210 ? -14.432 2.616 30.101 1.00 89.12 210 GLY A N 1
ATOM 1563 C CA . GLY A 1 210 ? -14.339 4.059 30.328 1.00 89.12 210 GLY A CA 1
ATOM 1564 C C . GLY A 1 210 ? -13.132 4.511 31.163 1.00 89.12 210 GLY A C 1
ATOM 1565 O O . GLY A 1 210 ? -13.101 5.667 31.568 1.00 89.12 210 GLY A O 1
ATOM 1566 N N . GLN A 1 211 ? -12.165 3.628 31.434 1.00 89.69 211 GLN A N 1
ATOM 1567 C CA . GLN A 1 211 ? -10.992 3.869 32.293 1.00 89.69 211 GLN A CA 1
ATOM 1568 C C . GLN A 1 211 ? -9.664 3.792 31.522 1.00 89.69 211 GLN A C 1
ATOM 1570 O O . GLN A 1 211 ? -8.601 3.535 32.097 1.00 89.69 211 GLN A O 1
ATOM 1575 N N . GLY A 1 212 ? -9.710 3.951 30.202 1.00 91.19 212 GLY A N 1
ATOM 1576 C CA . GLY A 1 212 ? -8.524 3.876 29.367 1.00 91.19 212 GLY A CA 1
ATOM 1577 C C . GLY A 1 212 ? -8.784 4.172 27.901 1.00 91.19 212 GLY A C 1
ATOM 1578 O O . GLY A 1 212 ? -9.905 4.447 27.468 1.00 91.19 212 GLY A O 1
ATOM 1579 N N . LYS A 1 213 ? -7.713 4.067 27.118 1.00 93.06 213 LYS A N 1
ATOM 1580 C CA . LYS A 1 213 ? -7.700 4.297 25.674 1.00 93.06 213 LYS A CA 1
ATOM 1581 C C . LYS A 1 213 ? -7.422 2.995 24.939 1.00 93.06 213 LYS A C 1
ATOM 1583 O O . LYS A 1 213 ? -6.545 2.227 25.328 1.00 93.06 213 LYS A O 1
ATOM 1588 N N . CYS A 1 214 ? -8.142 2.764 23.847 1.00 92.38 214 CYS A N 1
ATOM 1589 C CA . CYS A 1 214 ? -7.867 1.643 22.957 1.00 92.38 214 CYS A CA 1
ATOM 1590 C C . CYS A 1 214 ? -6.714 2.005 22.016 1.00 92.38 214 CYS A C 1
AT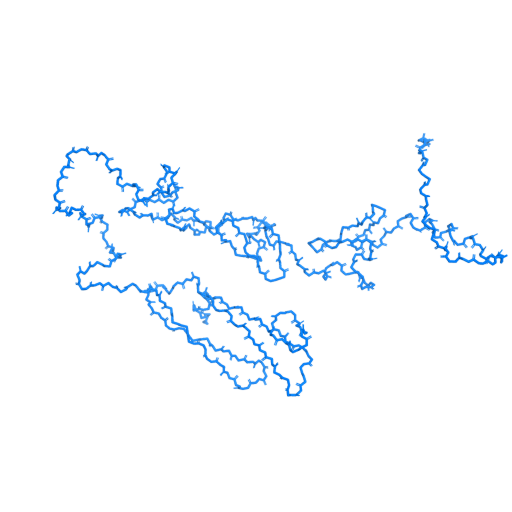OM 1592 O O . CYS A 1 214 ? -6.849 2.913 21.197 1.00 92.38 214 CYS A O 1
ATOM 1594 N N . VAL A 1 215 ? -5.590 1.301 22.127 1.00 91.19 215 VAL A N 1
ATOM 1595 C CA . VAL A 1 215 ? -4.411 1.483 21.273 1.00 91.19 215 VAL A CA 1
ATOM 1596 C C . VAL A 1 215 ? -4.100 0.150 20.600 1.00 91.19 215 VAL A C 1
ATOM 1598 O O . VAL A 1 215 ? -3.799 -0.836 21.268 1.00 91.19 215 VAL A O 1
ATOM 1601 N N . CYS A 1 216 ? -4.209 0.107 19.269 1.00 89.75 216 CYS A N 1
ATOM 1602 C CA . CYS A 1 216 ? -3.991 -1.097 18.456 1.00 89.75 216 CYS A CA 1
ATOM 1603 C C . CYS A 1 216 ? -4.763 -2.327 18.940 1.00 89.75 216 CYS A C 1
ATOM 1605 O O . CYS A 1 216 ? -4.232 -3.433 19.018 1.00 89.75 216 CYS A O 1
ATOM 1607 N N . GLY A 1 217 ? -6.030 -2.110 19.289 1.00 88.31 217 GLY A N 1
ATOM 1608 C CA . GLY A 1 217 ? -6.929 -3.163 19.732 1.00 88.31 217 GLY A CA 1
ATOM 1609 C C . GLY A 1 217 ? -6.685 -3.676 21.153 1.00 88.31 217 GLY A C 1
ATOM 1610 O O . GLY A 1 217 ? -7.319 -4.657 21.538 1.00 88.31 217 GLY A O 1
ATOM 1611 N N . LYS A 1 218 ? -5.816 -3.021 21.934 1.00 91.94 218 LYS A N 1
ATOM 1612 C CA . LYS A 1 218 ? -5.581 -3.314 23.350 1.00 91.94 218 LYS A CA 1
ATOM 1613 C C . LYS A 1 218 ? -5.873 -2.089 24.213 1.00 91.94 218 LYS A C 1
ATOM 1615 O O . LYS A 1 218 ? -5.533 -0.967 23.843 1.00 91.94 218 LYS A O 1
ATOM 1620 N N . CYS A 1 219 ? -6.471 -2.301 25.380 1.00 93.00 219 CYS A N 1
ATOM 1621 C CA . CYS A 1 219 ? -6.703 -1.221 26.329 1.00 93.00 219 CYS A CA 1
ATOM 1622 C C . CYS A 1 219 ? -5.425 -0.820 27.068 1.00 93.00 219 CYS A C 1
ATOM 1624 O O . CYS A 1 219 ? -4.703 -1.658 27.610 1.00 93.00 219 CYS A O 1
ATOM 1626 N N . VAL A 1 220 ? -5.174 0.485 27.098 1.00 94.38 220 VAL A N 1
ATOM 1627 C CA . VAL A 1 220 ? -4.168 1.138 27.932 1.00 94.38 220 VAL A CA 1
ATOM 1628 C C . VAL A 1 220 ? -4.922 1.950 28.975 1.00 94.38 220 VAL A C 1
ATOM 1630 O O . VAL A 1 220 ? -5.597 2.919 28.629 1.00 94.38 220 VAL A O 1
ATOM 1633 N N . CYS A 1 221 ? -4.855 1.523 30.233 1.00 92.56 221 CYS A N 1
ATOM 1634 C CA . CYS A 1 221 ? -5.591 2.160 31.322 1.00 92.56 221 CYS A CA 1
ATOM 1635 C C . CYS A 1 221 ? -4.978 3.518 31.676 1.00 92.56 221 CYS A C 1
ATOM 1637 O O . CYS A 1 221 ? -3.754 3.650 31.713 1.00 92.56 221 CYS A O 1
ATOM 1639 N N . ASP A 1 222 ? -5.823 4.517 31.938 1.00 90.69 222 ASP A N 1
ATOM 1640 C CA . ASP A 1 222 ? -5.368 5.877 32.254 1.00 90.69 222 ASP A CA 1
ATOM 1641 C C . ASP A 1 222 ? -4.742 5.957 33.660 1.00 90.69 222 ASP A C 1
ATOM 1643 O O . ASP A 1 222 ? -3.815 6.734 33.886 1.00 90.69 222 ASP A O 1
ATOM 1647 N N . ASP A 1 223 ? -5.219 5.128 34.597 1.00 84.12 223 ASP A N 1
ATOM 1648 C CA . ASP A 1 223 ? -4.694 5.023 35.963 1.00 84.12 223 ASP A CA 1
ATOM 1649 C C . ASP A 1 223 ? -4.079 3.627 36.195 1.00 84.12 223 ASP A C 1
ATOM 1651 O O . ASP A 1 223 ? -4.747 2.621 35.932 1.00 84.12 223 ASP A O 1
ATOM 1655 N N . PRO A 1 224 ? -2.847 3.527 36.734 1.00 83.12 224 PRO A N 1
ATOM 1656 C CA . PRO A 1 224 ? -2.189 2.252 37.038 1.00 83.12 224 PRO A CA 1
ATOM 1657 C 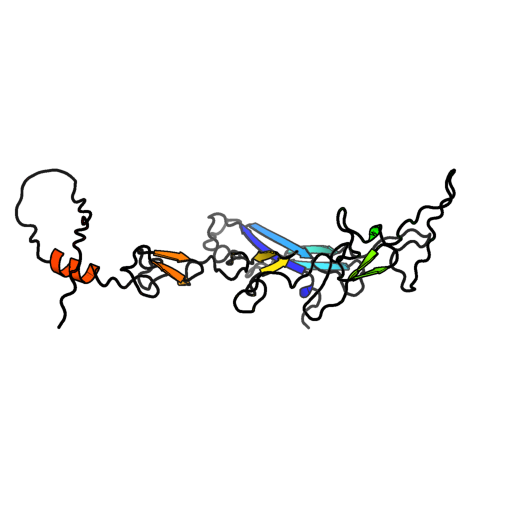C . PRO A 1 224 ? -2.920 1.378 38.076 1.00 83.12 224 PRO A C 1
ATOM 1659 O O . PRO A 1 224 ? -2.586 0.205 38.232 1.00 83.12 224 PRO A O 1
ATOM 1662 N N . GLN A 1 225 ? -3.906 1.914 38.799 1.00 80.06 225 GLN A N 1
ATOM 1663 C CA . GLN A 1 225 ? -4.771 1.149 39.707 1.00 80.06 225 GLN A CA 1
ATOM 1664 C C . GLN A 1 225 ? -5.830 0.316 38.976 1.00 80.06 225 GLN A C 1
ATOM 1666 O O . GLN A 1 225 ? -6.402 -0.600 39.582 1.00 80.06 225 GLN A O 1
ATOM 1671 N N . HIS A 1 226 ? -6.109 0.645 37.712 1.00 84.06 226 HIS A N 1
ATOM 1672 C CA . HIS A 1 226 ? -6.996 -0.121 36.851 1.00 84.06 226 HIS A CA 1
ATOM 1673 C C . HIS A 1 226 ? -6.207 -1.202 36.112 1.00 84.06 226 HIS A C 1
ATOM 1675 O O . HIS A 1 226 ? -5.085 -1.003 35.652 1.00 84.06 226 HIS A O 1
ATOM 1681 N N . SER A 1 227 ? -6.802 -2.384 36.031 1.00 88.38 227 SER A N 1
ATOM 1682 C CA . SER A 1 227 ? -6.207 -3.596 35.475 1.00 88.38 227 SER A CA 1
ATOM 1683 C C . SER A 1 227 ? -7.288 -4.443 34.807 1.00 88.38 227 SER A C 1
ATOM 1685 O O . SER A 1 227 ? -8.475 -4.174 34.979 1.00 88.38 227 SER A O 1
ATOM 1687 N N . GLY A 1 228 ? -6.889 -5.459 34.048 1.00 87.75 228 GLY A N 1
ATOM 1688 C CA . GLY A 1 228 ? -7.808 -6.270 33.247 1.00 87.75 228 GLY A CA 1
ATOM 1689 C C . GLY A 1 228 ? -7.662 -5.997 31.754 1.00 87.75 228 GLY A C 1
ATOM 1690 O O . GLY A 1 228 ? -6.898 -5.122 31.343 1.00 87.75 228 GLY A O 1
ATOM 1691 N N . GLU A 1 229 ? -8.359 -6.784 30.941 1.00 90.62 229 GLU A N 1
ATOM 1692 C CA . GLU A 1 229 ? -8.304 -6.668 29.477 1.00 90.62 229 GLU A CA 1
ATOM 1693 C C . GLU A 1 229 ? -8.952 -5.365 28.993 1.00 90.62 229 GLU A C 1
ATOM 1695 O O . GLU A 1 229 ? -8.505 -4.775 28.010 1.00 90.62 229 GLU A O 1
ATOM 1700 N N . PHE A 1 230 ? -9.941 -4.876 29.744 1.00 92.94 230 PHE A N 1
ATOM 1701 C CA . PHE A 1 230 ? -10.716 -3.677 29.465 1.00 92.94 230 PHE A CA 1
ATOM 1702 C C . PHE A 1 230 ? -10.632 -2.657 30.605 1.00 92.94 230 PHE A C 1
ATOM 1704 O O . PHE A 1 230 ? -11.541 -1.847 30.740 1.00 92.94 230 PHE A O 1
ATOM 1711 N N . CYS A 1 231 ? -9.588 -2.672 31.439 1.00 91.00 231 CYS A N 1
ATOM 1712 C CA . CYS A 1 231 ? -9.436 -1.751 32.578 1.00 91.00 231 CYS A CA 1
ATOM 1713 C C . CYS A 1 231 ? -10.586 -1.799 33.610 1.00 91.00 231 CYS A C 1
ATOM 1715 O O . CYS A 1 231 ? -10.828 -0.833 34.332 1.00 91.00 231 CYS A O 1
ATOM 1717 N N . GLU A 1 232 ? -11.298 -2.921 33.694 1.00 86.94 232 GLU A N 1
ATOM 1718 C CA . GLU A 1 232 ? -12.464 -3.125 34.558 1.00 86.94 232 GLU A CA 1
ATOM 1719 C C . GLU A 1 232 ? -12.103 -3.323 36.041 1.00 86.94 232 GLU A C 1
ATOM 1721 O O . GLU A 1 232 ? -12.894 -3.051 36.948 1.00 86.94 232 GLU A O 1
ATOM 1726 N N . GLY A 1 233 ? -10.895 -3.809 36.316 1.00 84.12 233 GLY A N 1
ATOM 1727 C CA . GLY A 1 233 ? -10.450 -4.183 37.649 1.00 84.12 233 GLY A CA 1
ATOM 1728 C C . GLY A 1 233 ? -9.785 -3.029 38.384 1.00 84.12 233 GLY A C 1
ATOM 1729 O O . GLY A 1 233 ? -8.610 -2.762 38.153 1.00 84.12 233 GLY A O 1
ATOM 1730 N N . CYS A 1 234 ? -10.481 -2.418 39.346 1.00 80.00 234 CYS A N 1
ATOM 1731 C CA . CYS A 1 234 ? -9.895 -1.436 40.264 1.00 80.00 234 CYS A CA 1
ATOM 1732 C C . CYS A 1 234 ? -9.796 -1.985 41.698 1.00 80.00 234 CYS A C 1
ATOM 1734 O O . CYS A 1 234 ? -10.800 -2.093 42.409 1.00 80.00 234 CYS A O 1
ATOM 1736 N N . ARG A 1 235 ? -8.575 -2.294 42.163 1.00 66.56 235 ARG A N 1
ATOM 1737 C CA . ARG A 1 235 ? -8.349 -2.860 43.513 1.00 66.56 235 ARG A CA 1
ATOM 1738 C C . ARG A 1 235 ? -8.569 -1.851 44.646 1.00 66.56 235 ARG A C 1
ATOM 1740 O O . ARG A 1 235 ? -8.999 -2.239 45.726 1.00 66.56 235 ARG A O 1
ATOM 1747 N N . ILE A 1 236 ? -8.330 -0.562 44.402 1.00 63.16 236 ILE A N 1
ATOM 1748 C CA . ILE A 1 236 ? -8.410 0.495 45.431 1.00 63.16 236 ILE A CA 1
ATOM 1749 C C . ILE A 1 236 ? -9.788 1.188 45.444 1.00 63.16 236 ILE A C 1
ATOM 1751 O O . ILE A 1 236 ? -10.253 1.644 46.489 1.00 63.16 236 ILE A O 1
ATOM 1755 N N . CYS A 1 237 ? -10.520 1.187 44.324 1.00 59.78 237 CYS A N 1
ATOM 1756 C CA . CYS A 1 237 ? -11.905 1.676 44.264 1.00 59.78 237 CYS A CA 1
ATOM 1757 C C . CYS A 1 237 ? -12.851 0.828 45.129 1.00 59.78 237 CYS A C 1
ATOM 1759 O O . CYS A 1 237 ? -13.822 1.344 45.679 1.00 59.78 237 CYS A O 1
ATOM 1761 N N . GLN A 1 238 ? -12.545 -0.463 45.287 1.00 51.34 238 GLN A N 1
ATOM 1762 C CA . GLN A 1 238 ? -13.245 -1.365 46.205 1.00 51.34 238 GLN A CA 1
ATOM 1763 C C . GLN A 1 238 ? -13.104 -0.897 47.667 1.00 51.34 238 GLN A C 1
ATOM 1765 O O . GLN A 1 238 ? -14.093 -0.871 48.394 1.00 51.34 238 GLN A O 1
ATOM 1770 N N . ILE A 1 239 ? -11.920 -0.412 48.065 1.00 50.09 239 ILE A N 1
ATOM 1771 C CA . ILE A 1 239 ? -11.659 0.115 49.417 1.00 50.09 239 ILE A CA 1
ATOM 1772 C C . ILE A 1 239 ? -12.392 1.453 49.627 1.00 50.09 239 ILE A C 1
ATOM 1774 O O . ILE A 1 239 ? -13.008 1.672 50.669 1.00 50.09 239 ILE A O 1
ATOM 1778 N N . LYS A 1 240 ? -12.441 2.324 48.607 1.00 46.53 240 LYS A N 1
ATOM 1779 C CA . LYS A 1 240 ? -13.265 3.549 48.653 1.00 46.53 240 LYS A CA 1
ATOM 1780 C C . LYS A 1 240 ? -14.765 3.261 48.748 1.00 46.53 240 LYS A C 1
ATOM 1782 O O . LYS A 1 240 ? -15.479 4.046 49.359 1.00 46.53 240 LYS A O 1
ATOM 1787 N N . ARG A 1 241 ? -15.263 2.155 48.184 1.00 44.97 241 ARG A N 1
ATOM 1788 C CA . ARG A 1 241 ? -16.692 1.796 48.248 1.00 44.97 241 ARG A CA 1
ATOM 1789 C C . ARG A 1 241 ? -17.114 1.271 49.621 1.00 44.97 241 ARG A C 1
ATOM 1791 O O . ARG A 1 241 ? -18.284 1.403 49.962 1.00 44.97 241 ARG A O 1
ATOM 1798 N N . GLU A 1 242 ? -16.191 0.730 50.415 1.00 42.78 242 GLU A N 1
ATOM 1799 C CA . GLU A 1 242 ? -16.442 0.442 51.834 1.00 42.78 242 GLU A CA 1
ATOM 1800 C C . GLU A 1 242 ? -16.388 1.709 52.700 1.00 42.78 242 GLU A C 1
ATOM 1802 O O . GLU A 1 242 ? -17.222 1.879 53.586 1.00 42.78 242 GLU A O 1
ATOM 1807 N N . ILE A 1 243 ? -15.496 2.656 52.393 1.00 44.94 243 ILE A N 1
ATOM 1808 C CA . ILE A 1 243 ? -15.388 3.925 53.136 1.00 44.94 243 ILE A CA 1
ATOM 1809 C C . ILE A 1 243 ? -16.553 4.882 52.799 1.00 44.94 243 ILE A C 1
ATOM 1811 O O . ILE A 1 243 ? -17.122 5.504 53.692 1.00 44.94 243 ILE A O 1
ATOM 1815 N N . CYS A 1 244 ? -16.990 4.953 51.536 1.00 40.00 244 CYS A N 1
ATOM 1816 C CA . CYS A 1 244 ? -18.134 5.767 51.093 1.00 40.00 244 CYS A CA 1
ATOM 1817 C C . CYS A 1 244 ? -19.506 5.099 51.295 1.00 40.00 244 CYS A C 1
ATOM 1819 O O . CYS A 1 244 ? -20.520 5.696 50.945 1.00 40.00 244 CYS A O 1
ATOM 1821 N N . LYS A 1 245 ? -19.571 3.884 51.854 1.00 39.62 245 LYS A N 1
ATOM 1822 C CA . LYS A 1 245 ? -20.835 3.295 52.334 1.00 39.62 245 LYS A CA 1
ATOM 1823 C C . LYS A 1 245 ? -21.228 3.789 53.731 1.00 39.62 245 LYS A C 1
ATOM 1825 O O . LYS A 1 245 ? -22.389 3.651 54.091 1.00 39.62 245 LYS A O 1
ATOM 1830 N N . ASN A 1 246 ? -20.289 4.364 54.490 1.00 38.81 246 ASN A N 1
ATOM 1831 C CA . ASN A 1 246 ? -20.478 4.721 55.901 1.00 38.81 246 ASN A CA 1
ATOM 1832 C C . ASN A 1 246 ? -20.583 6.227 56.185 1.00 38.81 246 ASN A C 1
ATOM 1834 O O . ASN A 1 246 ? -20.547 6.626 57.346 1.00 38.81 246 ASN A O 1
ATOM 1838 N N . VAL A 1 247 ? -20.752 7.072 55.166 1.00 38.56 247 VAL A N 1
ATOM 1839 C CA . VAL A 1 247 ? -21.158 8.464 55.402 1.00 38.56 247 VAL A CA 1
ATOM 1840 C C . VAL A 1 247 ? -22.652 8.555 55.151 1.00 38.56 247 VAL A C 1
ATOM 1842 O O . VAL A 1 247 ? -23.110 8.711 54.022 1.00 38.56 247 VAL A O 1
ATOM 1845 N N . ASP A 1 248 ? -23.397 8.397 56.239 1.00 33.19 248 ASP A N 1
ATOM 1846 C CA . ASP A 1 248 ? -24.816 8.701 56.308 1.00 33.19 248 ASP A CA 1
ATOM 1847 C C . ASP A 1 248 ? -24.998 10.178 55.919 1.00 33.19 248 ASP A C 1
ATOM 1849 O O . ASP A 1 248 ? -24.546 11.088 56.621 1.00 33.19 248 ASP A O 1
ATOM 1853 N N . CYS A 1 249 ? -25.597 10.438 54.754 1.00 36.22 249 CYS A N 1
ATOM 1854 C CA . CYS A 1 249 ? -26.004 11.784 54.361 1.00 36.22 249 CYS A CA 1
ATOM 1855 C C . CYS A 1 249 ? -27.234 12.180 55.183 1.00 36.22 249 CYS A C 1
ATOM 1857 O O . CYS A 1 249 ? -28.354 12.231 54.685 1.00 36.22 249 CYS A O 1
ATOM 1859 N N . SER A 1 250 ? -27.008 12.463 56.460 1.00 34.09 250 SER A N 1
ATOM 1860 C CA . SER A 1 250 ? -28.033 12.857 57.412 1.00 34.09 250 SER A CA 1
ATOM 1861 C C . SER A 1 250 ? -27.520 14.034 58.234 1.00 34.09 250 SER A C 1
ATOM 1863 O O . SER A 1 250 ? -26.973 13.880 59.319 1.00 34.09 250 SER A O 1
ATOM 1865 N N . HIS A 1 251 ? -27.618 15.234 57.663 1.00 28.83 251 HIS A N 1
ATOM 1866 C CA . HIS A 1 251 ? -28.435 16.315 58.219 1.00 28.83 251 HIS A CA 1
ATOM 1867 C C . HIS A 1 251 ? -28.250 17.600 57.403 1.00 28.83 251 HIS A C 1
ATOM 1869 O O . HIS A 1 251 ? -27.145 18.074 57.152 1.00 28.83 251 HIS A O 1
ATOM 1875 N N . SER A 1 252 ? -29.394 18.145 56.997 1.00 39.22 252 SER A N 1
ATOM 1876 C CA . SER A 1 252 ? -29.604 19.416 56.314 1.00 39.22 252 SER A CA 1
ATOM 1877 C C . SER A 1 252 ? -28.707 20.553 56.790 1.00 39.22 252 SER A C 1
ATOM 1879 O O . SER A 1 252 ? -28.673 20.817 57.985 1.00 39.22 252 SER A O 1
ATOM 1881 N N . LEU A 1 253 ? -28.178 21.337 55.843 1.00 30.23 253 LEU A N 1
ATOM 1882 C CA . LEU A 1 253 ? -28.241 22.805 55.861 1.00 30.23 253 LEU A CA 1
ATOM 1883 C C . LEU A 1 253 ? -27.954 23.369 54.454 1.00 30.23 253 LEU A C 1
ATOM 1885 O O . LEU A 1 253 ? -26.837 23.345 53.960 1.00 30.23 253 LEU A O 1
ATOM 1889 N N . LYS A 1 254 ? -29.037 23.837 53.824 1.00 30.67 254 LYS A N 1
ATOM 1890 C CA . LYS A 1 254 ? -29.165 24.890 52.800 1.00 30.67 254 LYS A CA 1
ATOM 1891 C C . LYS A 1 254 ? -27.921 25.271 51.965 1.00 30.67 254 LYS A C 1
ATOM 1893 O O . LYS A 1 254 ? -27.090 26.048 52.416 1.00 30.67 254 LYS A O 1
ATOM 1898 N N . GLY A 1 255 ? -28.000 24.951 50.671 1.00 31.34 255 GLY A N 1
ATOM 1899 C CA . GLY A 1 255 ? -27.472 25.785 49.584 1.00 31.34 255 GLY A CA 1
ATOM 1900 C C . GLY A 1 255 ? -26.145 25.347 48.952 1.00 31.34 255 GLY A C 1
ATOM 1901 O O . GLY A 1 255 ? -25.177 25.082 49.648 1.00 31.34 255 GLY A O 1
ATOM 1902 N N . ALA A 1 256 ? -26.137 25.408 47.614 1.00 30.08 256 ALA A N 1
ATOM 1903 C CA . ALA A 1 256 ? -24.993 25.498 46.696 1.00 30.08 256 ALA A CA 1
ATOM 1904 C C . ALA A 1 256 ? -24.253 24.203 46.273 1.00 30.08 256 ALA A C 1
ATOM 1906 O O . ALA A 1 256 ? -23.239 23.809 46.835 1.00 30.08 256 ALA A O 1
ATOM 1907 N N . GLU A 1 257 ? -24.746 23.603 45.183 1.00 37.38 257 GLU A N 1
ATOM 1908 C CA . GLU A 1 257 ? -24.045 23.378 43.894 1.00 37.38 257 GLU A CA 1
ATOM 1909 C C . GLU A 1 257 ? -22.626 22.777 43.795 1.00 37.38 257 GLU A C 1
ATOM 1911 O O . GLU A 1 257 ? -22.115 22.684 42.685 1.00 37.38 257 GLU A O 1
ATOM 1916 N N . HIS A 1 258 ? -21.970 22.304 44.851 1.00 36.94 258 HIS A N 1
ATOM 1917 C CA . HIS A 1 258 ? -20.611 21.755 44.714 1.00 36.94 258 HIS A CA 1
ATOM 1918 C C . HIS A 1 258 ? -20.399 20.462 45.504 1.00 36.94 258 HIS A C 1
ATOM 1920 O O . HIS A 1 258 ? -19.545 20.395 46.383 1.00 36.94 258 HIS A O 1
ATOM 1926 N N . CYS A 1 259 ? -21.079 19.375 45.121 1.00 35.78 259 CYS A N 1
ATOM 1927 C CA . CYS A 1 259 ? -20.554 18.037 45.426 1.00 35.78 259 CYS A CA 1
ATOM 1928 C C . CYS A 1 259 ? -19.492 17.651 44.381 1.00 35.78 259 CYS A C 1
ATOM 1930 O O . CYS A 1 259 ? -19.610 16.666 43.659 1.00 35.78 259 CYS A O 1
ATOM 1932 N N . ASN A 1 260 ? -18.470 18.498 44.261 1.00 46.12 260 ASN A N 1
ATOM 1933 C CA . ASN A 1 260 ? -17.236 18.189 43.561 1.00 46.12 260 ASN A CA 1
ATOM 1934 C C . ASN A 1 260 ? -16.254 17.701 44.624 1.00 46.12 260 ASN A C 1
ATOM 1936 O O . ASN A 1 260 ? -15.506 18.492 45.192 1.00 46.12 260 ASN A O 1
ATOM 1940 N N . ILE A 1 261 ? -16.321 16.416 44.973 1.00 46.03 261 ILE A N 1
ATOM 1941 C CA . ILE A 1 261 ? -15.346 15.824 45.889 1.00 46.03 261 ILE A CA 1
ATOM 1942 C C . ILE A 1 261 ? -14.389 14.980 45.060 1.00 46.03 261 ILE A C 1
ATOM 1944 O O . ILE A 1 261 ? -14.446 13.753 45.019 1.00 46.03 261 ILE A O 1
ATOM 1948 N N . THR A 1 262 ? -13.479 15.688 44.398 1.00 36.25 262 THR A N 1
ATOM 1949 C CA . THR A 1 262 ? -12.141 15.200 44.084 1.00 36.25 262 THR A CA 1
ATOM 1950 C C . THR A 1 262 ? -11.576 14.595 45.367 1.00 36.25 262 THR A C 1
ATOM 1952 O O . THR A 1 262 ? -11.352 15.307 46.347 1.00 36.25 262 THR A O 1
ATOM 1955 N N . CYS A 1 263 ? -11.382 13.277 45.415 1.00 42.56 263 CYS A N 1
ATOM 1956 C CA . CYS A 1 263 ? -10.666 12.669 46.530 1.00 42.56 263 CYS A CA 1
ATOM 1957 C C . CYS A 1 263 ? -9.216 13.163 46.483 1.00 42.56 263 CYS A C 1
ATOM 1959 O O . CYS A 1 263 ? -8.408 12.628 45.722 1.00 42.56 263 CYS A O 1
ATOM 1961 N N . ALA A 1 264 ? -8.905 14.193 47.267 1.00 39.00 264 ALA A N 1
ATOM 1962 C CA . ALA A 1 264 ? -7.550 14.675 47.453 1.00 39.00 264 ALA A CA 1
ATOM 1963 C C . ALA A 1 264 ? -6.686 13.539 48.019 1.00 39.00 264 ALA A C 1
ATOM 1965 O O . ALA A 1 264 ? -7.044 12.890 49.004 1.00 39.00 264 ALA A O 1
ATOM 1966 N N . GLN A 1 265 ? -5.568 13.282 47.344 1.00 43.22 265 GLN A N 1
ATOM 1967 C CA . GLN A 1 265 ? -4.549 12.334 47.766 1.00 43.22 265 GLN A CA 1
ATOM 1968 C C . GLN A 1 265 ? -4.011 12.725 49.147 1.00 43.22 265 GLN A C 1
ATOM 1970 O O . GLN A 1 265 ? -3.440 13.800 49.310 1.00 43.22 265 GLN A O 1
ATOM 1975 N N . LEU A 1 266 ? -4.115 11.821 50.118 1.00 35.81 266 LEU A N 1
ATOM 1976 C CA . LEU A 1 266 ? -3.176 11.779 51.234 1.00 35.81 266 LEU A CA 1
ATOM 1977 C C . LEU A 1 266 ? -2.146 10.701 50.902 1.00 35.81 266 LEU A C 1
ATOM 1979 O O . LEU A 1 266 ? -2.321 9.528 51.219 1.00 35.81 266 LEU A O 1
ATOM 1983 N N . VAL A 1 267 ? -1.093 11.113 50.195 1.00 41.00 267 VAL A N 1
ATOM 1984 C CA . VAL A 1 267 ? 0.159 10.358 50.137 1.00 41.00 267 VAL A CA 1
ATOM 1985 C C . VAL A 1 267 ? 0.842 10.558 51.487 1.00 41.00 267 VAL A C 1
ATOM 1987 O O . VAL A 1 267 ? 1.379 11.628 51.760 1.00 41.00 267 VAL A O 1
ATOM 1990 N N . GLY A 1 268 ? 0.783 9.544 52.346 1.00 34.22 268 GLY A N 1
ATOM 1991 C CA . GLY A 1 268 ? 1.721 9.374 53.453 1.00 34.22 268 GLY A CA 1
ATOM 1992 C C . GLY A 1 268 ? 2.700 8.251 53.096 1.00 34.22 268 GLY A C 1
ATOM 1993 O O . GLY A 1 268 ? 2.265 7.273 52.481 1.00 34.22 268 GLY A O 1
ATOM 1994 N N . PRO A 1 269 ? 4.001 8.368 53.413 1.00 34.47 269 PRO A N 1
ATOM 1995 C CA . PRO A 1 269 ? 4.956 7.304 53.140 1.00 34.47 269 PRO A CA 1
ATOM 1996 C C . PRO A 1 269 ? 4.617 6.078 53.994 1.00 34.47 269 PRO A C 1
ATOM 1998 O O . PRO A 1 269 ? 4.389 6.191 55.197 1.00 34.47 269 PRO A O 1
ATOM 2001 N N . ILE A 1 270 ? 4.562 4.911 53.353 1.00 40.81 270 ILE A N 1
ATOM 2002 C CA . ILE A 1 270 ? 4.465 3.620 54.034 1.00 40.81 270 ILE A CA 1
ATOM 2003 C C . ILE A 1 270 ? 5.846 3.370 54.641 1.00 40.81 270 ILE A C 1
ATOM 2005 O O . ILE A 1 270 ? 6.793 3.089 53.907 1.00 40.81 270 ILE A O 1
ATOM 2009 N N . GLU A 1 271 ? 5.982 3.527 55.958 1.00 39.72 271 GLU A N 1
ATOM 2010 C CA . GLU A 1 271 ? 7.114 2.930 56.659 1.00 39.72 271 GLU A CA 1
ATOM 2011 C C . GLU A 1 271 ? 6.916 1.416 56.681 1.00 39.72 271 GLU A C 1
ATOM 2013 O O . GLU A 1 271 ? 5.890 0.896 57.126 1.00 39.72 271 GLU A O 1
ATOM 2018 N N . ASP A 1 272 ? 7.914 0.740 56.129 1.00 39.72 272 ASP A N 1
ATOM 2019 C CA . ASP A 1 272 ? 8.085 -0.699 56.133 1.00 39.72 272 ASP A CA 1
ATOM 2020 C C . ASP A 1 272 ? 8.174 -1.174 57.594 1.00 39.72 272 ASP A C 1
ATOM 2022 O O . ASP A 1 272 ? 9.123 -0.849 58.311 1.00 39.72 272 ASP A O 1
ATOM 2026 N N . LEU A 1 273 ? 7.171 -1.919 58.058 1.00 36.62 273 LEU A N 1
ATOM 2027 C CA . LEU A 1 273 ? 7.237 -2.665 59.310 1.00 36.62 273 LEU A CA 1
ATOM 2028 C C . LEU A 1 273 ? 7.031 -4.145 59.002 1.00 36.62 273 LEU A C 1
ATOM 2030 O O . LEU A 1 273 ? 5.921 -4.646 58.841 1.00 36.62 273 LEU A O 1
ATOM 2034 N N . SER A 1 274 ? 8.185 -4.798 58.934 1.00 35.56 274 SER A N 1
ATOM 2035 C CA . SER A 1 274 ? 8.444 -6.219 59.117 1.00 35.56 274 SER A CA 1
ATOM 2036 C C . SER A 1 274 ? 7.487 -6.940 60.072 1.00 35.56 274 SER A C 1
ATOM 2038 O O . SER A 1 274 ? 7.277 -6.482 61.201 1.00 35.56 274 SER A O 1
ATOM 2040 N N . ALA A 1 275 ? 7.087 -8.145 59.666 1.00 33.84 275 ALA A N 1
ATOM 2041 C CA . ALA A 1 275 ? 6.895 -9.320 60.515 1.00 33.84 275 ALA A CA 1
ATOM 2042 C C . ALA A 1 275 ? 7.219 -10.573 59.691 1.00 33.84 275 ALA A C 1
ATOM 2044 O O . ALA A 1 275 ? 6.748 -10.642 58.533 1.00 33.84 275 ALA A O 1
#